Protein AF-A0AAD7WG30-F1 (afdb_monomer_lite)

Structure (mmCIF, N/CA/C/O backbone):
data_AF-A0AAD7WG30-F1
#
_entry.id   AF-A0AAD7WG30-F1
#
loop_
_atom_site.group_PDB
_atom_site.id
_atom_site.type_symbol
_atom_site.label_atom_id
_atom_site.label_alt_id
_atom_site.label_comp_id
_atom_site.label_asym_id
_atom_site.label_entity_id
_atom_site.label_seq_id
_atom_site.pdbx_PDB_ins_code
_atom_site.Cartn_x
_atom_site.Cartn_y
_atom_site.Cartn_z
_atom_site.occupancy
_atom_site.B_iso_or_equiv
_atom_site.auth_seq_id
_atom_site.auth_comp_id
_atom_site.auth_asym_id
_atom_site.auth_atom_id
_atom_site.pdbx_PDB_model_num
ATOM 1 N N . MET A 1 1 ? -0.584 10.494 -15.529 1.00 46.50 1 MET A N 1
ATOM 2 C CA . MET A 1 1 ? -0.027 9.875 -16.750 1.00 46.50 1 MET A CA 1
ATOM 3 C C . MET A 1 1 ? 0.462 8.490 -16.384 1.00 46.50 1 MET A C 1
ATOM 5 O O . MET A 1 1 ? 1.438 8.376 -15.646 1.00 46.50 1 MET A O 1
ATOM 9 N N . ASP A 1 2 ? -0.254 7.466 -16.838 1.00 57.16 2 ASP A N 1
ATOM 10 C CA . ASP A 1 2 ? 0.025 6.070 -16.504 1.00 57.16 2 ASP A CA 1
ATOM 11 C C . ASP A 1 2 ? 1.189 5.566 -17.355 1.00 57.16 2 ASP A C 1
ATOM 13 O O . ASP A 1 2 ? 1.060 5.415 -18.569 1.00 57.16 2 ASP A O 1
ATOM 17 N N . ARG A 1 3 ? 2.358 5.363 -16.736 1.00 67.75 3 ARG A N 1
ATOM 18 C CA . ARG A 1 3 ? 3.498 4.713 -17.397 1.00 67.75 3 ARG A CA 1
ATOM 19 C C . ARG A 1 3 ? 3.110 3.262 -17.685 1.00 67.75 3 ARG A C 1
ATOM 21 O O . ARG A 1 3 ? 2.642 2.567 -16.786 1.00 67.75 3 ARG A O 1
ATOM 28 N N . THR A 1 4 ? 3.291 2.805 -18.919 1.00 77.88 4 THR A N 1
ATOM 29 C CA . THR A 1 4 ? 3.019 1.408 -19.280 1.00 77.88 4 THR A CA 1
ATOM 30 C C . THR A 1 4 ? 4.187 0.556 -18.813 1.00 77.88 4 THR A C 1
ATOM 32 O O . THR A 1 4 ? 5.334 0.905 -19.066 1.00 77.88 4 THR A O 1
ATOM 35 N N . LEU A 1 5 ? 3.928 -0.551 -18.126 1.00 85.50 5 LEU A N 1
ATOM 36 C CA . LEU A 1 5 ? 4.985 -1.491 -17.775 1.00 85.50 5 LEU A CA 1
ATOM 37 C C . LEU A 1 5 ? 5.187 -2.433 -18.969 1.00 85.50 5 LEU A C 1
ATOM 39 O O . LEU A 1 5 ? 4.230 -2.979 -19.508 1.00 85.50 5 LEU A O 1
ATOM 43 N N . ILE A 1 6 ? 6.421 -2.582 -19.429 1.00 87.75 6 ILE A N 1
ATOM 44 C CA . ILE A 1 6 ? 6.786 -3.429 -20.562 1.00 87.75 6 ILE A CA 1
ATOM 45 C C . ILE A 1 6 ? 7.502 -4.657 -20.014 1.00 87.75 6 ILE A C 1
ATOM 47 O O . ILE A 1 6 ? 8.451 -4.527 -19.241 1.00 87.75 6 ILE A O 1
ATOM 51 N N . LYS A 1 7 ? 7.057 -5.840 -20.435 1.00 89.88 7 LYS A N 1
ATOM 52 C CA . LYS A 1 7 ? 7.721 -7.116 -20.182 1.00 89.88 7 LYS A CA 1
ATOM 53 C C . LYS A 1 7 ? 8.398 -7.601 -21.463 1.00 89.88 7 LYS A C 1
ATOM 55 O O . LYS A 1 7 ? 7.769 -7.630 -22.519 1.00 89.88 7 LYS A O 1
ATOM 60 N N . PHE A 1 8 ? 9.644 -8.041 -21.362 1.00 90.31 8 PHE A N 1
ATOM 61 C CA . PHE A 1 8 ? 10.348 -8.748 -22.433 1.00 90.31 8 PHE A CA 1
ATOM 62 C C . PHE A 1 8 ? 11.328 -9.767 -21.851 1.00 90.31 8 PHE A C 1
ATOM 64 O O . PHE A 1 8 ? 11.759 -9.627 -20.709 1.00 90.31 8 PHE A O 1
ATOM 71 N N . SER A 1 9 ? 11.697 -10.780 -22.632 1.00 90.31 9 SER A N 1
ATOM 72 C CA . SER A 1 9 ? 12.660 -11.796 -22.203 1.00 90.31 9 SER A CA 1
ATOM 73 C C . SER A 1 9 ? 14.041 -11.504 -22.799 1.00 90.31 9 SER A C 1
ATOM 75 O O . SER A 1 9 ? 14.170 -11.239 -23.993 1.00 90.31 9 SER A O 1
ATOM 77 N N . HIS A 1 10 ? 15.078 -11.500 -21.962 1.00 90.88 10 HIS A N 1
ATOM 78 C CA . HIS A 1 10 ? 16.481 -11.322 -22.354 1.00 90.88 10 HIS A CA 1
ATOM 79 C C . HIS A 1 10 ? 17.393 -11.834 -21.226 1.00 90.88 10 HIS A C 1
ATOM 81 O O . HIS A 1 10 ? 16.992 -11.826 -20.065 1.00 90.88 10 HIS A O 1
ATOM 87 N N . CYS A 1 11 ? 18.632 -12.246 -21.524 1.00 89.31 11 CYS A N 1
ATOM 88 C CA . CYS A 1 11 ? 19.553 -12.811 -20.517 1.00 89.31 11 CYS A CA 1
ATOM 89 C C . CYS A 1 11 ? 18.942 -13.992 -19.734 1.00 89.31 11 CYS A C 1
ATOM 91 O O . CYS A 1 11 ? 19.138 -14.082 -18.521 1.00 89.31 11 CYS A O 1
ATOM 93 N N . ASP A 1 12 ? 18.157 -14.837 -20.412 1.00 89.25 12 ASP A N 1
ATOM 94 C CA . ASP A 1 12 ? 17.432 -15.973 -19.822 1.00 89.25 12 ASP A CA 1
ATOM 95 C C . ASP A 1 12 ? 16.495 -15.588 -18.659 1.00 89.25 12 ASP A C 1
ATOM 97 O O . ASP A 1 12 ? 16.236 -16.381 -17.752 1.00 89.25 12 ASP A O 1
ATOM 101 N N . LYS A 1 13 ? 15.997 -14.344 -18.659 1.00 90.19 13 LYS A N 1
ATOM 102 C CA . LYS A 1 13 ? 15.112 -13.792 -17.627 1.00 90.19 13 LYS A CA 1
ATOM 103 C C . LYS A 1 13 ? 14.012 -12.940 -18.244 1.00 90.19 13 LYS A C 1
ATOM 105 O O . LYS A 1 13 ? 14.194 -12.322 -19.292 1.00 90.19 13 LYS A O 1
ATOM 110 N N . ASP A 1 14 ? 12.892 -12.854 -17.536 1.00 90.62 14 ASP A N 1
ATOM 111 C CA . ASP A 1 14 ? 11.883 -11.835 -17.795 1.00 90.62 14 ASP A CA 1
ATOM 112 C C . ASP A 1 14 ? 12.321 -10.510 -17.167 1.00 90.62 14 ASP A C 1
ATOM 114 O O . ASP A 1 14 ? 12.618 -10.436 -15.972 1.00 90.62 14 ASP A O 1
ATOM 118 N N . ILE A 1 15 ? 12.352 -9.462 -17.981 1.00 88.69 15 ILE A N 1
ATOM 119 C CA . ILE A 1 15 ? 12.707 -8.102 -17.593 1.00 88.69 15 ILE A CA 1
ATOM 120 C C . ILE A 1 15 ? 11.454 -7.236 -17.687 1.00 88.69 15 ILE A C 1
ATOM 122 O O . ILE A 1 15 ? 10.721 -7.280 -18.676 1.00 88.69 15 ILE A O 1
ATOM 126 N N . TYR A 1 16 ? 11.232 -6.440 -16.644 1.00 86.75 16 TYR A N 1
ATOM 127 C CA . TYR A 1 16 ? 10.102 -5.531 -16.504 1.00 86.75 16 TYR A CA 1
ATOM 128 C C . TYR A 1 16 ? 10.631 -4.105 -16.430 1.00 86.75 16 TYR A C 1
ATOM 130 O O . TYR A 1 16 ? 11.576 -3.848 -15.685 1.00 86.75 16 TYR A O 1
ATOM 138 N N . ARG A 1 17 ? 10.055 -3.197 -17.219 1.00 82.31 17 ARG A N 1
ATOM 139 C CA . ARG A 1 17 ? 10.503 -1.803 -17.271 1.00 82.31 17 ARG A CA 1
ATOM 140 C C . ARG A 1 17 ? 9.376 -0.839 -17.602 1.00 82.31 17 ARG A C 1
ATOM 142 O O . ARG A 1 17 ? 8.577 -1.125 -18.494 1.00 82.31 17 ARG A O 1
ATOM 149 N N . PHE A 1 18 ? 9.313 0.312 -16.945 1.00 80.31 18 PHE A N 1
ATOM 150 C CA . PHE A 1 18 ? 8.365 1.357 -17.319 1.00 80.31 18 PHE A CA 1
ATOM 151 C C . PHE A 1 18 ? 8.721 1.993 -18.670 1.00 80.31 18 PHE A C 1
ATOM 153 O O . PHE A 1 18 ? 9.875 2.295 -18.968 1.00 80.31 18 PHE A O 1
ATOM 160 N N . SER A 1 19 ? 7.703 2.234 -19.494 1.00 72.88 19 SER A N 1
ATOM 161 C CA . SER A 1 19 ? 7.807 3.048 -20.698 1.00 72.88 19 SER A CA 1
ATOM 162 C C . SER A 1 19 ? 8.048 4.505 -20.297 1.00 72.88 19 SER A C 1
ATOM 164 O O . SER A 1 19 ? 7.221 5.091 -19.587 1.00 72.88 19 SER A O 1
ATOM 166 N N . ASP A 1 20 ? 9.130 5.117 -20.769 1.00 65.81 20 ASP A N 1
ATOM 167 C CA . ASP A 1 20 ? 9.307 6.562 -20.624 1.00 65.81 20 ASP A CA 1
ATOM 168 C C . ASP A 1 20 ? 8.341 7.297 -21.568 1.00 65.81 20 ASP A C 1
ATOM 170 O O . ASP A 1 20 ? 8.389 7.123 -22.784 1.00 65.81 20 ASP A O 1
ATOM 174 N N . HIS A 1 21 ? 7.463 8.140 -21.012 1.00 49.84 21 HIS A N 1
ATOM 175 C CA . HIS A 1 21 ? 6.470 8.918 -21.778 1.00 49.84 21 HIS A CA 1
ATOM 176 C C . HIS A 1 21 ? 7.029 10.163 -22.478 1.00 49.84 21 HIS A C 1
ATOM 178 O O . HIS A 1 21 ? 6.289 10.853 -23.170 1.00 49.84 21 HIS A O 1
ATOM 184 N N . ASN A 1 22 ? 8.331 10.438 -22.392 1.00 42.88 22 ASN A N 1
ATOM 185 C CA . ASN A 1 22 ? 8.945 11.582 -23.081 1.00 42.88 22 ASN A CA 1
ATOM 186 C C . ASN A 1 22 ? 9.230 11.307 -24.574 1.00 42.88 22 ASN A C 1
ATOM 188 O O . ASN A 1 22 ? 10.221 11.788 -25.114 1.00 42.88 22 ASN A O 1
ATOM 192 N N . ILE A 1 23 ? 8.419 10.474 -25.238 1.00 45.22 23 ILE A N 1
ATOM 193 C CA . ILE A 1 23 ? 8.702 9.970 -26.596 1.00 45.22 23 ILE A CA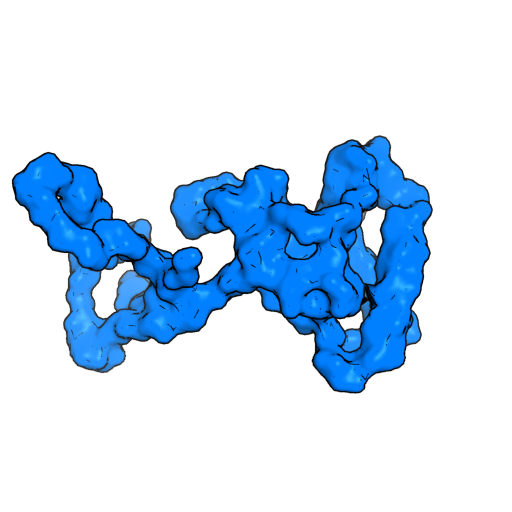 1
ATOM 194 C C . ILE A 1 23 ? 7.639 10.377 -27.628 1.00 45.22 23 ILE A C 1
ATOM 196 O O . ILE A 1 23 ? 7.879 10.227 -28.825 1.00 45.22 23 ILE A O 1
ATOM 200 N N . CYS A 1 24 ? 6.501 10.932 -27.202 1.00 34.97 24 CYS A N 1
ATOM 201 C CA . CYS A 1 24 ? 5.443 11.353 -28.128 1.00 34.97 24 CYS A CA 1
ATOM 202 C C . CYS A 1 24 ? 5.556 12.809 -28.602 1.00 34.97 24 CYS A C 1
ATOM 204 O O . CYS A 1 24 ? 4.769 13.211 -29.454 1.00 34.97 24 CYS A O 1
ATOM 206 N N . GLU A 1 25 ? 6.514 13.588 -28.099 1.00 35.72 25 GLU A N 1
ATOM 207 C CA . GLU A 1 25 ? 6.882 14.845 -28.749 1.00 35.72 25 GLU A CA 1
ATOM 208 C C . GLU A 1 25 ? 7.955 14.532 -29.794 1.00 35.72 25 GLU A C 1
ATOM 210 O O . GLU A 1 25 ? 8.985 13.918 -29.489 1.00 35.72 25 GLU A O 1
ATOM 215 N N . GLU A 1 26 ? 7.665 14.883 -31.051 1.00 37.62 26 GLU A N 1
ATOM 216 C CA . GLU A 1 26 ? 8.670 14.963 -32.111 1.00 37.62 26 GLU A CA 1
ATOM 217 C C . GLU A 1 26 ? 9.906 15.667 -31.533 1.00 37.62 26 GLU A C 1
ATOM 219 O O . GLU A 1 26 ? 9.768 16.731 -30.925 1.00 37.62 26 GLU A O 1
ATOM 224 N N . PRO A 1 27 ? 11.109 15.084 -31.645 1.00 41.66 27 PRO A N 1
ATOM 225 C CA . PRO A 1 27 ? 12.291 15.762 -31.164 1.00 41.66 27 PRO A CA 1
ATOM 226 C C . PRO A 1 27 ? 12.468 17.028 -31.997 1.00 41.66 27 PRO A C 1
ATOM 228 O O . PRO A 1 27 ? 12.785 16.949 -33.185 1.00 41.66 27 PRO A O 1
ATOM 231 N N . ASP A 1 28 ? 12.370 18.196 -31.363 1.00 40.72 28 ASP A N 1
ATOM 232 C CA . ASP A 1 28 ? 13.154 19.327 -31.836 1.00 40.72 28 ASP A CA 1
ATOM 233 C C . ASP A 1 28 ? 14.591 18.813 -31.956 1.00 40.72 28 ASP A C 1
ATOM 235 O O . ASP A 1 28 ? 15.155 18.264 -30.999 1.00 40.72 28 ASP A O 1
ATOM 239 N N . ALA A 1 29 ? 15.163 18.927 -33.157 1.00 48.62 29 ALA A N 1
ATOM 240 C CA . ALA A 1 29 ? 16.421 18.305 -33.584 1.00 48.62 29 ALA A CA 1
ATOM 241 C C . ALA A 1 29 ? 17.675 18.777 -32.805 1.00 48.62 29 ALA A C 1
ATOM 243 O O . ALA A 1 29 ? 18.802 18.628 -33.270 1.00 48.62 29 ALA A O 1
ATOM 244 N N . GLN A 1 30 ? 17.486 19.373 -31.629 1.00 50.44 30 GLN A N 1
ATOM 245 C CA . GLN A 1 30 ? 18.486 20.010 -30.782 1.00 50.44 30 GLN A CA 1
ATOM 246 C C . GLN A 1 30 ? 18.522 19.432 -29.351 1.00 50.44 30 GLN A C 1
ATOM 248 O O . GLN A 1 30 ? 19.426 19.775 -28.593 1.00 50.44 30 GLN A O 1
ATOM 253 N N . SER A 1 31 ? 17.609 18.525 -28.964 1.00 51.91 31 SER A N 1
ATOM 254 C CA . SER A 1 31 ? 17.624 17.901 -27.627 1.00 51.91 31 SER A CA 1
ATOM 255 C C . SER A 1 31 ? 18.449 16.607 -27.598 1.00 51.91 31 SER A C 1
ATOM 257 O O . SER A 1 31 ? 17.957 15.506 -27.856 1.00 51.91 31 SER A O 1
ATOM 259 N N . THR A 1 32 ? 19.728 16.723 -27.241 1.00 50.34 32 THR A N 1
ATOM 260 C CA . THR A 1 32 ? 20.646 15.586 -27.030 1.00 50.34 32 THR A CA 1
ATOM 261 C C . THR A 1 32 ? 20.162 14.624 -25.932 1.00 50.34 32 THR A C 1
ATOM 263 O O . THR A 1 32 ? 20.355 13.413 -26.039 1.00 50.34 32 THR A O 1
ATOM 266 N N . HIS A 1 33 ? 19.441 15.133 -24.928 1.00 48.06 33 HIS A N 1
ATOM 267 C CA . HIS A 1 33 ? 18.879 14.345 -23.824 1.00 48.06 33 HIS A CA 1
ATOM 268 C C . HIS A 1 33 ? 17.761 13.377 -24.251 1.00 48.06 33 HIS A C 1
ATOM 270 O O . HIS A 1 33 ? 17.658 12.279 -23.699 1.00 48.06 33 HIS A O 1
ATOM 276 N N . ALA A 1 34 ? 16.932 13.750 -25.234 1.00 47.69 34 ALA A N 1
ATOM 277 C CA . ALA A 1 34 ? 15.845 12.899 -25.732 1.00 47.69 34 ALA A CA 1
ATOM 278 C C . ALA A 1 34 ? 16.361 11.722 -26.581 1.00 47.69 34 ALA A C 1
ATOM 280 O O . ALA A 1 34 ? 15.748 10.656 -26.629 1.00 47.69 34 ALA A O 1
ATOM 281 N N . PHE A 1 35 ? 17.510 11.892 -27.238 1.00 47.91 35 PHE A N 1
ATOM 282 C CA . PHE A 1 35 ? 18.152 10.838 -28.021 1.00 47.91 35 PHE A CA 1
ATOM 283 C C . PHE A 1 35 ? 18.816 9.780 -27.122 1.00 47.91 35 PHE A C 1
ATOM 285 O O . PHE A 1 35 ? 18.667 8.577 -27.356 1.00 47.91 35 PHE A O 1
ATOM 292 N N . GLU A 1 36 ? 19.485 10.205 -26.046 1.00 50.44 36 GLU A N 1
ATOM 293 C CA . GLU A 1 36 ? 20.105 9.297 -25.073 1.00 50.44 36 GLU A CA 1
ATOM 294 C C . GLU A 1 36 ? 19.081 8.479 -24.271 1.00 50.44 36 GLU A C 1
ATOM 296 O O . GLU A 1 36 ? 19.299 7.287 -24.032 1.00 50.44 36 GLU A O 1
ATOM 301 N N . SER A 1 37 ? 17.937 9.065 -23.896 1.00 52.84 37 SER A N 1
ATOM 302 C CA . SER A 1 37 ? 16.860 8.345 -23.197 1.00 52.84 37 SER A CA 1
ATOM 303 C C . SER A 1 37 ? 16.225 7.260 -24.079 1.00 52.84 37 SER A C 1
ATOM 305 O O . SER A 1 37 ? 16.046 6.122 -23.640 1.00 52.84 37 SER A O 1
ATOM 307 N N . LYS A 1 38 ? 16.001 7.553 -25.367 1.00 51.81 38 LYS A N 1
ATOM 308 C CA . LYS A 1 38 ? 15.502 6.588 -26.365 1.00 51.81 38 LYS A CA 1
ATOM 309 C C . LYS A 1 38 ? 16.490 5.437 -26.602 1.00 51.81 38 LYS A C 1
ATOM 311 O O . LYS A 1 38 ? 16.083 4.283 -26.732 1.00 51.81 38 LYS A O 1
ATOM 316 N N . LEU A 1 39 ? 17.795 5.724 -26.596 1.00 52.66 39 LEU A N 1
ATOM 317 C CA . LEU A 1 39 ? 18.863 4.720 -26.689 1.00 52.66 39 LEU A CA 1
ATOM 318 C C . LEU A 1 39 ? 18.947 3.811 -25.454 1.00 52.66 39 LEU A C 1
ATOM 320 O O . LEU A 1 39 ? 19.296 2.638 -25.598 1.00 52.66 39 LEU A O 1
ATOM 324 N N . ARG A 1 40 ? 18.611 4.314 -24.257 1.00 58.31 40 ARG A N 1
ATOM 325 C CA . ARG A 1 40 ? 18.557 3.502 -23.028 1.00 58.31 40 ARG A CA 1
ATOM 326 C C . ARG A 1 40 ? 17.411 2.494 -23.036 1.00 58.31 40 ARG A C 1
ATOM 328 O O . ARG A 1 40 ? 17.581 1.420 -22.469 1.00 58.31 40 ARG A O 1
ATOM 335 N N . LEU A 1 41 ? 16.269 2.800 -23.655 1.00 63.88 41 LEU A N 1
ATOM 336 C CA . LEU A 1 41 ? 15.123 1.879 -23.744 1.00 63.88 41 LEU A CA 1
ATOM 337 C C . LEU A 1 41 ? 15.381 0.670 -24.649 1.00 63.88 41 LEU A C 1
ATOM 339 O O . LEU A 1 41 ? 14.804 -0.391 -24.441 1.00 63.88 41 LEU A O 1
ATOM 343 N N . LEU A 1 42 ? 16.273 0.813 -25.629 1.00 74.94 42 LEU A N 1
ATOM 344 C CA . LEU A 1 42 ? 16.662 -0.266 -26.538 1.00 74.94 42 LEU A CA 1
ATOM 345 C C . LEU A 1 42 ? 17.850 -1.080 -26.019 1.00 74.94 42 LEU A C 1
ATOM 347 O O . LEU A 1 42 ? 18.451 -1.823 -26.793 1.00 74.94 42 LEU A O 1
ATOM 351 N N . ARG A 1 43 ? 18.219 -0.939 -24.742 1.00 84.56 43 ARG A N 1
ATOM 352 C CA . ARG A 1 43 ? 19.295 -1.709 -24.114 1.00 84.56 43 ARG A CA 1
ATOM 353 C C . ARG A 1 43 ? 18.777 -2.506 -22.929 1.00 84.56 43 ARG A C 1
ATOM 355 O O . ARG A 1 43 ? 17.960 -2.023 -22.146 1.00 84.56 43 ARG A O 1
ATOM 362 N N . CYS A 1 44 ? 19.283 -3.724 -22.796 1.00 85.19 44 CYS A N 1
ATOM 363 C CA . CYS A 1 44 ? 19.022 -4.565 -21.642 1.00 85.19 44 CYS A CA 1
ATOM 364 C C . CYS A 1 44 ? 19.615 -3.898 -20.385 1.00 85.19 44 CYS A C 1
ATOM 366 O O . CYS A 1 44 ? 20.806 -3.597 -20.390 1.00 85.19 44 CYS A O 1
ATOM 368 N N . PRO A 1 45 ? 18.855 -3.689 -19.296 1.00 82.62 45 PRO A N 1
ATOM 369 C CA . PRO A 1 45 ? 19.395 -3.091 -18.070 1.00 82.62 45 PRO A CA 1
ATOM 370 C C . PRO A 1 45 ? 20.377 -4.012 -17.326 1.00 82.62 45 PRO A C 1
ATOM 372 O O . PRO A 1 45 ? 21.082 -3.555 -16.436 1.00 82.62 45 PRO A O 1
ATOM 375 N N . VAL A 1 46 ? 20.420 -5.303 -17.678 1.00 86.44 46 VAL A N 1
ATOM 376 C CA . VAL A 1 46 ? 21.289 -6.302 -17.038 1.00 86.44 46 VAL A CA 1
ATOM 377 C C . VAL A 1 46 ? 22.646 -6.398 -17.735 1.00 86.44 46 VAL A C 1
ATOM 379 O O . VAL A 1 46 ? 23.677 -6.362 -17.074 1.00 86.44 46 VAL A O 1
ATOM 382 N N . CYS A 1 47 ? 22.661 -6.534 -19.064 1.00 90.44 47 CYS A N 1
ATOM 383 C CA . CYS A 1 47 ? 23.898 -6.722 -19.834 1.00 90.44 47 CYS A CA 1
ATOM 384 C C . CYS A 1 47 ? 24.269 -5.537 -20.736 1.00 90.44 47 CYS A C 1
ATOM 386 O O . CYS A 1 47 ? 25.293 -5.591 -21.404 1.00 90.44 47 CYS A O 1
ATOM 388 N N . PHE A 1 48 ? 23.442 -4.488 -20.792 1.00 87.25 48 PHE A N 1
ATOM 389 C CA . PHE A 1 48 ? 23.638 -3.267 -21.592 1.00 87.25 48 PHE A CA 1
ATOM 390 C C . PHE A 1 48 ? 23.690 -3.454 -23.121 1.00 87.25 48 PHE A C 1
ATOM 392 O O . PHE A 1 48 ? 23.844 -2.474 -23.866 1.00 87.25 48 PHE A O 1
ATOM 399 N N . GLU A 1 49 ? 23.472 -4.680 -23.599 1.00 88.69 49 GLU A N 1
ATOM 400 C CA . GLU A 1 49 ? 23.366 -5.006 -25.019 1.00 88.69 49 GLU A CA 1
ATOM 401 C C . GLU A 1 49 ? 22.0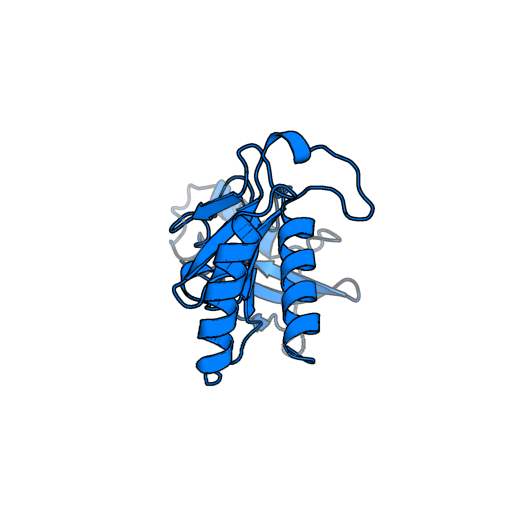84 -4.474 -25.647 1.00 88.69 49 GLU A C 1
ATOM 403 O O . GLU A 1 49 ? 21.059 -4.290 -24.982 1.00 88.69 49 GLU A O 1
ATOM 408 N N . ARG A 1 50 ? 22.142 -4.229 -26.959 1.00 86.44 50 ARG A N 1
ATOM 409 C CA . ARG A 1 50 ? 20.989 -3.745 -27.719 1.00 86.44 50 ARG A CA 1
ATOM 410 C C . ARG A 1 50 ? 19.927 -4.840 -27.822 1.00 86.44 50 ARG A C 1
ATOM 412 O O . ARG A 1 50 ? 20.175 -5.898 -28.390 1.00 86.44 50 ARG A O 1
ATOM 419 N N . LEU A 1 51 ? 18.723 -4.524 -27.363 1.00 86.00 51 LEU A N 1
ATOM 420 C CA . LEU A 1 51 ? 17.551 -5.379 -27.458 1.00 86.00 51 LEU A CA 1
ATOM 421 C C . LEU A 1 51 ? 17.142 -5.551 -28.925 1.00 86.00 51 LEU A C 1
ATOM 423 O O . LEU A 1 51 ? 16.979 -4.576 -29.667 1.00 86.00 51 LEU A O 1
ATOM 427 N N . ARG A 1 52 ? 16.984 -6.806 -29.341 1.00 84.19 52 ARG A N 1
ATOM 428 C CA . ARG A 1 52 ? 16.441 -7.203 -30.641 1.00 84.19 52 ARG A CA 1
ATOM 429 C C . ARG A 1 52 ? 15.401 -8.277 -30.389 1.00 84.19 52 ARG A C 1
ATOM 431 O O . ARG A 1 52 ? 15.706 -9.262 -29.731 1.00 84.19 52 ARG A O 1
ATOM 438 N N . PHE A 1 53 ? 14.209 -8.073 -30.927 1.00 83.06 53 PHE A N 1
ATOM 439 C CA . PHE A 1 53 ? 13.090 -8.983 -30.741 1.00 83.06 53 PHE A CA 1
ATOM 440 C C . PHE A 1 53 ? 12.634 -9.490 -32.101 1.00 83.06 53 PHE A C 1
ATOM 442 O O . PHE A 1 53 ? 12.524 -8.711 -33.053 1.00 83.06 53 PHE A O 1
ATOM 449 N N . ASN A 1 54 ? 12.380 -10.791 -32.197 1.00 83.56 54 ASN A N 1
ATOM 450 C CA . ASN A 1 54 ? 11.581 -11.336 -33.287 1.00 83.56 54 ASN A CA 1
ATOM 451 C C . ASN A 1 54 ? 10.082 -11.205 -32.944 1.00 83.56 54 ASN A C 1
ATOM 453 O O . ASN A 1 54 ? 9.723 -10.772 -31.851 1.00 83.56 54 ASN A O 1
ATOM 457 N N . LEU A 1 55 ? 9.194 -11.560 -33.877 1.00 83.62 55 LEU A N 1
ATOM 458 C CA . LEU A 1 55 ? 7.747 -11.403 -33.682 1.00 83.62 55 LEU A CA 1
ATOM 459 C C . LEU A 1 55 ? 7.200 -12.211 -32.487 1.00 83.62 55 LEU A C 1
ATOM 461 O O . LEU A 1 55 ? 6.253 -11.770 -31.845 1.00 83.62 55 LEU A O 1
ATOM 465 N N . LEU A 1 56 ? 7.786 -13.373 -32.189 1.00 85.50 56 LEU A N 1
ATOM 466 C CA . LEU A 1 56 ? 7.365 -14.243 -31.083 1.00 85.50 56 LEU A CA 1
ATOM 467 C C . LEU A 1 56 ? 7.902 -13.765 -29.725 1.00 85.50 56 LEU A C 1
ATOM 469 O O . LEU A 1 56 ? 7.317 -14.073 -28.692 1.00 85.50 56 LEU A O 1
ATOM 473 N N . GLU A 1 57 ? 8.987 -12.994 -29.734 1.00 84.69 57 GLU A N 1
ATOM 474 C CA . GLU A 1 57 ? 9.657 -12.427 -28.555 1.00 84.69 57 GLU A CA 1
ATOM 475 C C . GLU A 1 57 ? 9.358 -10.931 -28.383 1.00 84.69 57 GLU A C 1
ATOM 477 O O . GLU A 1 57 ? 10.055 -10.228 -27.648 1.00 84.69 57 GLU A O 1
ATOM 482 N N . ALA A 1 58 ? 8.351 -10.420 -29.095 1.00 85.94 58 ALA A N 1
ATOM 483 C CA . ALA A 1 58 ? 7.993 -9.014 -29.051 1.00 85.94 58 ALA A CA 1
ATOM 484 C C . ALA A 1 58 ? 7.647 -8.591 -27.608 1.00 85.94 58 ALA A C 1
ATOM 486 O O . ALA A 1 58 ? 6.914 -9.306 -26.918 1.00 85.94 58 ALA A O 1
ATOM 487 N N . PRO A 1 59 ? 8.136 -7.427 -27.139 1.00 88.25 59 PRO A N 1
ATOM 488 C CA . PRO A 1 59 ? 7.790 -6.917 -25.823 1.00 88.25 59 PRO A CA 1
ATOM 489 C C . PRO A 1 59 ? 6.280 -6.758 -25.676 1.00 88.25 59 PRO A C 1
ATOM 491 O O . PRO A 1 59 ? 5.607 -6.264 -26.583 1.00 88.25 59 PRO A O 1
ATOM 494 N N . VAL A 1 60 ? 5.758 -7.131 -24.513 1.00 89.12 60 VAL A N 1
ATOM 495 C CA . VAL A 1 60 ? 4.333 -7.024 -24.207 1.00 89.12 60 VAL A CA 1
ATOM 496 C C . VAL A 1 60 ? 4.093 -5.919 -23.190 1.00 89.12 60 VAL A C 1
ATOM 498 O O . VAL A 1 60 ? 4.771 -5.823 -22.165 1.00 89.12 60 VAL A O 1
ATOM 501 N N . SER A 1 61 ? 3.110 -5.072 -23.475 1.00 87.56 61 SER A N 1
ATOM 502 C CA . SER A 1 61 ? 2.611 -4.089 -22.520 1.00 87.56 61 SER A CA 1
ATOM 503 C C . SER A 1 61 ? 1.737 -4.783 -21.483 1.00 87.56 61 SER A C 1
ATOM 505 O O . SER A 1 61 ? 0.780 -5.475 -21.829 1.00 87.56 61 SER A O 1
ATOM 507 N N . ILE A 1 62 ? 2.049 -4.573 -20.210 1.00 87.19 62 ILE A N 1
ATOM 508 C CA . ILE A 1 62 ? 1.247 -5.023 -19.078 1.00 87.19 62 ILE A CA 1
ATOM 509 C C . ILE A 1 62 ? 0.729 -3.814 -18.284 1.00 87.19 62 ILE A C 1
ATOM 511 O O . ILE A 1 62 ? 1.317 -2.727 -18.346 1.00 87.19 62 ILE A O 1
ATOM 515 N N . PRO A 1 63 ? -0.388 -3.968 -17.549 1.00 84.12 63 PRO A N 1
ATOM 516 C CA . PRO A 1 63 ? -0.946 -2.882 -16.754 1.00 84.12 63 PRO A CA 1
ATOM 517 C C . PRO A 1 63 ? 0.070 -2.316 -15.760 1.00 84.12 63 PRO A C 1
ATOM 519 O O . PRO A 1 63 ? 0.849 -3.059 -15.161 1.00 84.12 63 PRO A O 1
ATOM 522 N N . CYS A 1 64 ? 0.030 -0.997 -15.561 1.00 84.19 64 CYS A N 1
ATOM 523 C CA . CYS A 1 64 ? 0.824 -0.342 -14.528 1.00 84.19 64 CYS A CA 1
ATOM 524 C C . CYS A 1 64 ? 0.498 -0.968 -13.156 1.00 84.19 64 CYS A C 1
ATOM 526 O O . CYS A 1 64 ? -0.682 -1.059 -12.800 1.00 84.19 64 CYS A O 1
ATOM 528 N N . PRO A 1 65 ? 1.507 -1.392 -12.371 1.00 86.25 65 PRO A N 1
ATOM 529 C CA . PRO A 1 65 ? 1.276 -1.963 -11.048 1.00 86.25 65 PRO A CA 1
ATOM 530 C C . PRO A 1 65 ? 0.858 -0.897 -10.028 1.00 86.25 65 PRO A C 1
ATOM 532 O O . PRO A 1 65 ? 0.323 -1.241 -8.975 1.00 86.25 65 PRO A O 1
ATOM 535 N N . PHE A 1 66 ? 1.094 0.385 -10.330 1.00 90.25 66 PHE A N 1
ATOM 536 C CA . PHE A 1 66 ? 0.734 1.487 -9.454 1.00 90.25 66 PHE A CA 1
ATOM 537 C C . PHE A 1 66 ? -0.715 1.908 -9.653 1.00 90.25 66 PHE A C 1
ATOM 539 O O . PHE A 1 66 ? -1.174 2.142 -10.771 1.00 90.25 66 PHE A O 1
ATOM 546 N N . LYS A 1 67 ? -1.417 2.054 -8.537 1.00 91.31 67 LYS A N 1
ATOM 547 C CA . LYS A 1 67 ? -2.774 2.583 -8.449 1.00 91.31 67 LYS A CA 1
ATOM 548 C C . LYS A 1 67 ? -2.815 3.664 -7.377 1.00 91.31 67 LYS A C 1
ATOM 550 O O . LYS A 1 67 ? -1.913 3.757 -6.546 1.00 91.31 67 LYS A O 1
ATOM 555 N N . ASN A 1 68 ? -3.888 4.447 -7.379 1.00 95.75 68 ASN A N 1
ATOM 556 C CA . ASN A 1 68 ? -4.191 5.296 -6.238 1.00 95.75 68 ASN A CA 1
ATOM 557 C C . ASN A 1 68 ? -4.682 4.408 -5.086 1.00 95.75 68 ASN A C 1
ATOM 559 O O . ASN A 1 68 ? -5.772 3.841 -5.174 1.00 95.75 68 ASN A O 1
ATOM 563 N N . GLY A 1 69 ? -3.876 4.285 -4.030 1.00 96.44 69 GLY A N 1
ATOM 564 C CA . GLY A 1 69 ? -4.181 3.479 -2.852 1.00 96.44 69 GLY A CA 1
ATOM 565 C C . GLY A 1 69 ? -5.461 3.928 -2.150 1.00 96.44 69 GLY A C 1
ATOM 566 O O . GLY A 1 69 ? -6.216 3.080 -1.683 1.00 96.44 69 GLY A O 1
ATOM 567 N N . HIS A 1 70 ? -5.785 5.225 -2.187 1.00 97.81 70 HIS A N 1
ATOM 568 C CA . HIS A 1 70 ? -7.039 5.758 -1.644 1.00 97.81 70 HIS A CA 1
ATOM 569 C C . HIS A 1 70 ? -8.284 5.235 -2.379 1.00 97.81 70 HIS A C 1
ATOM 571 O O . HIS A 1 70 ? -9.379 5.244 -1.829 1.00 97.81 70 HIS A O 1
ATOM 577 N N . ASN A 1 71 ? -8.134 4.711 -3.598 1.00 97.12 71 ASN A N 1
ATOM 578 C CA . ASN A 1 71 ? -9.239 4.132 -4.365 1.00 97.12 71 ASN A CA 1
ATOM 579 C C . ASN A 1 71 ? -9.363 2.609 -4.184 1.00 97.12 71 ASN A C 1
ATOM 581 O O . ASN A 1 71 ? -10.234 1.992 -4.801 1.00 97.12 71 ASN A O 1
ATOM 585 N N . VAL A 1 72 ? -8.497 1.983 -3.378 1.00 96.69 72 VAL A N 1
ATOM 586 C CA . VAL A 1 72 ? -8.518 0.537 -3.123 1.00 96.69 72 VAL A CA 1
ATOM 587 C C . VAL A 1 72 ? -8.914 0.296 -1.660 1.00 96.69 72 VAL A C 1
ATOM 589 O O . VAL A 1 72 ? -8.083 0.467 -0.765 1.00 96.69 72 VAL A O 1
ATOM 592 N N . PRO A 1 73 ? -10.177 -0.078 -1.383 1.00 96.56 73 PRO A N 1
ATOM 593 C CA . PRO A 1 73 ? -10.661 -0.246 -0.017 1.00 96.56 73 PRO A CA 1
ATOM 594 C C . PRO A 1 73 ? -10.038 -1.476 0.646 1.00 96.56 73 PRO A C 1
ATOM 596 O O . PRO A 1 73 ? -9.801 -2.484 -0.024 1.00 96.56 73 PRO A O 1
ATOM 599 N N . CYS A 1 74 ? -9.842 -1.413 1.967 1.00 97.31 74 CYS A N 1
ATOM 600 C CA . CYS A 1 74 ? -9.397 -2.550 2.783 1.00 97.31 74 CYS A CA 1
ATOM 601 C C . CYS A 1 74 ? -8.156 -3.250 2.204 1.00 97.31 74 CYS A C 1
ATOM 603 O O . CYS A 1 74 ? -8.149 -4.464 1.982 1.00 97.31 74 CYS A O 1
ATOM 605 N N . ALA A 1 75 ? -7.129 -2.471 1.879 1.00 97.81 75 ALA A N 1
ATOM 606 C CA . ALA A 1 75 ? -5.972 -2.917 1.121 1.00 97.81 75 ALA A CA 1
ATOM 607 C C . ALA A 1 75 ? -4.669 -2.700 1.881 1.00 97.81 75 ALA A C 1
ATOM 609 O O . ALA A 1 75 ? -4.514 -1.754 2.653 1.00 97.81 75 ALA A O 1
ATOM 610 N N . PHE A 1 76 ? -3.711 -3.572 1.592 1.00 97.81 76 PHE A N 1
ATOM 611 C CA . PHE A 1 76 ? -2.309 -3.376 1.914 1.00 97.81 76 PHE A CA 1
ATOM 612 C C . PHE A 1 76 ? -1.653 -2.560 0.803 1.00 97.81 76 PHE A C 1
ATOM 614 O O . PHE A 1 76 ? -1.649 -2.977 -0.357 1.00 97.81 76 PHE A O 1
ATOM 621 N N . ASN A 1 77 ? -1.113 -1.398 1.152 1.00 97.44 77 ASN A N 1
ATOM 622 C CA . ASN A 1 77 ? -0.477 -0.481 0.217 1.00 97.44 77 ASN A CA 1
ATOM 623 C C . ASN A 1 77 ? 1.024 -0.410 0.462 1.00 97.44 77 ASN A C 1
ATOM 625 O O . ASN A 1 77 ? 1.471 -0.210 1.592 1.00 97.44 77 ASN A O 1
ATOM 629 N N . ILE A 1 78 ? 1.780 -0.509 -0.628 1.00 95.69 78 ILE A N 1
ATOM 630 C CA . ILE A 1 78 ? 3.217 -0.254 -0.676 1.00 95.69 78 ILE A CA 1
ATOM 631 C C . ILE A 1 78 ? 3.419 1.045 -1.450 1.00 95.69 78 ILE A C 1
ATOM 633 O O . ILE A 1 78 ? 3.134 1.113 -2.649 1.00 95.69 78 ILE A O 1
ATOM 637 N N . GLY A 1 79 ? 3.884 2.069 -0.748 1.00 94.12 79 GLY A N 1
ATOM 638 C CA . GLY A 1 79 ? 4.262 3.367 -1.288 1.00 94.12 79 GLY A CA 1
ATOM 639 C C . GLY A 1 79 ? 5.721 3.689 -0.974 1.00 94.12 79 GLY A C 1
ATOM 640 O O . GLY A 1 79 ? 6.521 2.806 -0.662 1.00 94.12 79 GLY A O 1
ATOM 641 N N . SER A 1 80 ? 6.052 4.975 -1.028 1.00 92.31 80 SER A N 1
ATOM 642 C CA . SER A 1 80 ? 7.354 5.506 -0.625 1.00 92.31 80 SER A CA 1
ATOM 643 C C . SER A 1 80 ? 7.181 6.451 0.558 1.00 92.31 80 SER A C 1
ATOM 645 O O . SER A 1 80 ? 6.231 7.237 0.590 1.00 92.31 80 SER A O 1
ATOM 647 N N . MET A 1 81 ? 8.105 6.403 1.518 1.00 89.81 81 MET A N 1
ATOM 648 C CA . MET A 1 81 ? 8.112 7.282 2.694 1.00 89.81 81 MET A CA 1
ATOM 649 C C . MET A 1 81 ? 8.195 8.765 2.303 1.00 89.81 81 MET A C 1
ATOM 651 O O . MET A 1 81 ? 7.692 9.634 3.013 1.00 89.81 81 MET A O 1
ATOM 655 N N . TYR A 1 82 ? 8.787 9.059 1.144 1.00 89.38 82 TYR A N 1
ATOM 656 C CA . TYR A 1 82 ? 8.934 10.414 0.609 1.00 89.38 82 TYR A CA 1
ATOM 657 C C . TYR A 1 82 ? 7.783 10.817 -0.330 1.00 89.38 82 TYR A C 1
ATOM 659 O O . TYR A 1 82 ? 7.824 11.868 -0.971 1.00 89.38 82 TYR A O 1
ATOM 667 N N . GLY A 1 83 ? 6.741 9.990 -0.423 1.00 87.94 83 GLY A N 1
ATOM 668 C CA . GLY A 1 83 ? 5.529 10.257 -1.188 1.00 87.94 83 GLY A CA 1
ATOM 669 C C . GLY A 1 83 ? 5.530 9.700 -2.620 1.00 87.94 83 GLY A C 1
ATOM 670 O O . GLY A 1 83 ? 6.512 9.113 -3.080 1.00 87.94 83 GLY A O 1
ATOM 671 N N . PRO A 1 84 ? 4.428 9.903 -3.367 1.00 87.88 84 PRO A N 1
ATOM 672 C CA . PRO A 1 84 ? 4.125 9.177 -4.608 1.00 87.88 84 PRO A CA 1
ATOM 673 C C . PRO A 1 84 ? 5.145 9.347 -5.738 1.00 87.88 84 PRO A C 1
ATOM 675 O O . PRO A 1 84 ? 5.209 8.527 -6.649 1.00 87.88 84 PRO A O 1
ATOM 678 N N . LEU A 1 85 ? 5.912 10.438 -5.739 1.00 86.88 85 LEU A N 1
ATOM 679 C CA . LEU A 1 85 ? 6.910 10.703 -6.778 1.00 86.88 85 LEU A CA 1
ATOM 680 C C . LEU A 1 85 ? 8.201 9.898 -6.584 1.00 86.88 85 LEU A C 1
ATOM 682 O O . LEU A 1 85 ? 8.950 9.742 -7.542 1.00 86.88 85 LEU A O 1
ATOM 686 N N . HIS A 1 86 ? 8.417 9.361 -5.383 1.00 86.44 86 HIS A N 1
ATOM 687 C CA . HIS A 1 86 ? 9.638 8.671 -4.970 1.00 86.44 86 HIS A CA 1
ATOM 688 C C . HIS A 1 86 ? 9.468 7.147 -4.928 1.00 86.44 86 HIS A C 1
ATOM 690 O O . HIS A 1 86 ? 10.193 6.472 -4.204 1.00 86.44 86 HIS A O 1
ATOM 696 N N . ILE A 1 87 ? 8.475 6.607 -5.644 1.00 83.56 87 ILE A N 1
ATOM 697 C CA . ILE A 1 87 ? 8.380 5.174 -5.938 1.00 83.56 87 ILE A CA 1
ATOM 698 C C . ILE A 1 87 ? 8.783 4.968 -7.400 1.00 83.56 87 ILE A C 1
ATOM 700 O O . ILE A 1 87 ? 8.099 5.428 -8.323 1.00 83.56 87 ILE A O 1
ATOM 704 N N . SER A 1 88 ? 9.940 4.348 -7.624 1.00 75.62 88 SER A N 1
ATOM 705 C CA . SER A 1 88 ? 10.508 4.183 -8.964 1.00 75.62 88 SER A CA 1
ATOM 706 C C . SER A 1 88 ? 11.289 2.871 -9.099 1.00 75.62 88 SER A C 1
ATOM 708 O O . SER A 1 88 ? 11.594 2.206 -8.115 1.00 75.62 88 SER A O 1
ATOM 710 N N . GLU A 1 89 ? 11.563 2.472 -10.344 1.00 73.00 89 GLU A N 1
ATOM 711 C CA . GLU A 1 89 ? 12.423 1.320 -10.661 1.00 73.00 89 GLU A CA 1
ATOM 712 C C . GLU A 1 89 ? 13.917 1.685 -10.721 1.00 73.00 89 GLU A C 1
ATOM 714 O O . GLU A 1 89 ? 14.755 0.798 -10.862 1.00 73.00 89 GLU A O 1
ATOM 719 N N . TYR A 1 90 ? 14.244 2.981 -10.668 1.00 69.62 90 TYR A N 1
ATOM 720 C CA . TYR A 1 90 ? 15.597 3.501 -10.893 1.00 69.62 90 TYR A CA 1
ATOM 721 C C . TYR A 1 90 ? 16.274 3.995 -9.617 1.00 69.62 90 TYR A C 1
ATOM 723 O O . TYR A 1 90 ? 17.501 4.001 -9.556 1.00 69.62 90 TYR A O 1
ATOM 731 N N . ASP A 1 91 ? 15.489 4.401 -8.623 1.00 68.75 91 ASP A N 1
ATOM 732 C CA . ASP A 1 91 ? 15.978 5.025 -7.401 1.00 68.75 91 ASP A CA 1
ATOM 733 C C . ASP A 1 91 ? 15.737 4.107 -6.205 1.00 68.75 91 ASP A C 1
ATOM 735 O O . ASP A 1 91 ? 14.718 3.410 -6.130 1.00 68.75 91 ASP A O 1
ATOM 739 N N . GLU A 1 92 ? 16.654 4.147 -5.238 1.00 73.81 92 GLU A N 1
ATOM 740 C CA . GLU A 1 92 ? 16.437 3.535 -3.930 1.00 73.81 92 GLU A CA 1
ATOM 741 C C . GLU A 1 92 ? 15.221 4.200 -3.276 1.00 73.81 92 GLU A C 1
ATOM 743 O O . GLU A 1 92 ? 15.254 5.344 -2.822 1.00 73.81 92 GLU A O 1
ATOM 748 N N . SER A 1 93 ? 14.101 3.485 -3.311 1.00 79.00 93 SER A N 1
ATOM 749 C CA . SER A 1 93 ? 12.838 3.943 -2.755 1.00 79.00 93 SER A CA 1
ATOM 750 C C . SER A 1 93 ? 12.714 3.391 -1.341 1.00 79.00 93 SER A C 1
ATOM 752 O O . SER A 1 93 ? 12.559 2.183 -1.161 1.00 79.00 93 SER A O 1
ATOM 754 N N . GLU A 1 94 ? 12.743 4.267 -0.337 1.00 88.06 94 GLU A N 1
ATOM 755 C CA . GLU A 1 94 ? 12.423 3.892 1.043 1.00 88.06 94 GLU A CA 1
ATOM 756 C C . GLU A 1 94 ? 10.949 3.475 1.124 1.00 88.06 94 GLU A C 1
ATOM 758 O O . GLU A 1 94 ? 10.041 4.315 1.156 1.00 88.06 94 GLU A O 1
ATOM 763 N N . LEU A 1 95 ? 10.707 2.162 1.090 1.00 92.00 95 LEU A N 1
ATOM 764 C CA . LEU A 1 95 ? 9.364 1.597 1.036 1.00 92.00 95 LEU A CA 1
ATOM 765 C C . LEU A 1 95 ? 8.595 1.906 2.317 1.00 92.00 95 LEU A C 1
ATOM 767 O O . LEU A 1 95 ? 9.067 1.675 3.431 1.00 92.00 95 LEU A O 1
ATOM 771 N N . HIS A 1 96 ? 7.359 2.361 2.145 1.00 94.50 96 HIS A N 1
ATOM 772 C CA . HIS A 1 96 ? 6.457 2.654 3.250 1.00 94.50 96 HIS A CA 1
ATOM 773 C C . HIS A 1 96 ? 5.143 1.911 3.090 1.00 94.50 96 HIS A C 1
ATOM 775 O O . HIS A 1 96 ? 4.633 1.749 1.981 1.00 94.50 96 HIS A O 1
ATOM 781 N N . ILE A 1 97 ? 4.604 1.445 4.213 1.00 96.19 97 ILE A N 1
ATOM 782 C CA . ILE A 1 97 ? 3.468 0.528 4.237 1.00 96.19 97 ILE A CA 1
ATOM 783 C C . ILE A 1 97 ? 2.279 1.178 4.932 1.00 96.19 97 ILE A C 1
ATOM 785 O O . ILE A 1 97 ? 2.420 1.778 6.000 1.00 96.19 97 ILE A O 1
ATOM 789 N N . GLY A 1 98 ? 1.104 1.028 4.329 1.00 97.44 98 GLY A N 1
ATOM 790 C CA . GLY A 1 98 ? -0.152 1.543 4.852 1.00 97.44 98 GLY A CA 1
ATOM 791 C C . GLY A 1 98 ? -1.298 0.561 4.645 1.00 97.44 98 GLY A C 1
ATOM 792 O O . GLY A 1 98 ? -1.287 -0.245 3.716 1.00 97.44 98 GLY A O 1
ATOM 793 N N . ILE A 1 99 ? -2.302 0.642 5.511 1.00 98.44 99 ILE A N 1
ATOM 794 C CA . ILE A 1 99 ? -3.545 -0.121 5.418 1.00 98.44 99 ILE A CA 1
ATOM 795 C C . ILE A 1 99 ? -4.695 0.842 5.141 1.00 98.44 99 ILE A C 1
ATOM 797 O O . ILE A 1 99 ? -4.875 1.799 5.889 1.00 98.44 99 ILE A O 1
ATOM 801 N N . THR A 1 100 ? -5.495 0.605 4.103 1.00 98.56 100 THR A N 1
ATOM 802 C CA . THR A 1 100 ? -6.709 1.404 3.882 1.00 98.56 100 THR A CA 1
ATOM 803 C C . THR A 1 100 ? -7.889 0.872 4.669 1.00 98.56 100 THR A C 1
ATOM 805 O O . THR A 1 100 ? -8.088 -0.337 4.787 1.00 98.56 100 THR A O 1
ATOM 808 N N . ASN A 1 101 ? -8.716 1.783 5.172 1.00 98.25 101 ASN A N 1
ATOM 809 C CA . ASN A 1 101 ? -10.084 1.454 5.557 1.00 98.25 101 ASN A CA 1
ATOM 810 C C . ASN A 1 101 ? -10.982 1.325 4.305 1.00 98.25 101 ASN A C 1
ATOM 812 O O . ASN A 1 101 ? -10.527 1.470 3.164 1.00 98.25 101 ASN A O 1
ATOM 816 N N . SER A 1 102 ? -12.270 1.055 4.495 1.00 97.38 102 SER A N 1
ATOM 817 C CA . SER A 1 102 ? -13.236 0.887 3.405 1.00 97.38 102 SER A CA 1
ATOM 818 C C . SER A 1 102 ? -13.493 2.167 2.597 1.00 97.38 102 SER A C 1
ATOM 820 O O . SER A 1 102 ? -13.981 2.090 1.470 1.00 97.38 102 SER A O 1
ATOM 822 N N . LYS A 1 103 ? -13.131 3.333 3.149 1.00 97.31 103 LYS A N 1
ATOM 823 C CA . LYS A 1 103 ? -13.289 4.662 2.539 1.00 97.31 103 LYS A CA 1
ATOM 824 C C . LYS A 1 103 ? -12.023 5.180 1.854 1.00 97.31 103 LYS A C 1
ATOM 826 O O . LYS A 1 103 ? -12.064 6.265 1.288 1.00 97.31 103 LYS A O 1
ATOM 831 N N . GLY A 1 104 ? -10.915 4.440 1.919 1.00 97.44 104 GLY A N 1
ATOM 832 C CA . GLY A 1 104 ? -9.651 4.852 1.305 1.00 97.44 104 GLY A CA 1
ATOM 833 C C . GLY A 1 104 ? -8.734 5.704 2.184 1.00 97.44 104 GLY A C 1
ATOM 834 O O . GLY A 1 104 ? -7.687 6.145 1.713 1.00 97.44 104 GLY A O 1
ATOM 835 N N . VAL A 1 105 ? -9.066 5.919 3.460 1.00 98.62 105 VAL A N 1
ATOM 836 C CA . VAL A 1 105 ? -8.141 6.558 4.411 1.00 98.62 105 VAL A CA 1
ATOM 837 C C . VAL A 1 105 ? -7.032 5.569 4.738 1.00 98.62 105 VAL A C 1
ATOM 839 O O . VAL A 1 105 ? -7.314 4.427 5.111 1.00 98.62 105 VAL A O 1
ATOM 842 N N . VAL A 1 106 ? -5.778 6.001 4.611 1.00 98.56 106 VAL A N 1
ATOM 843 C CA . VAL A 1 106 ? -4.608 5.140 4.801 1.00 98.56 106 VAL A CA 1
ATOM 844 C C . VAL A 1 106 ? -4.052 5.299 6.210 1.00 98.56 106 VAL A C 1
ATOM 846 O O . VAL A 1 106 ? -3.530 6.348 6.584 1.00 98.56 106 VAL A O 1
ATOM 849 N N . TYR A 1 107 ? -4.106 4.220 6.979 1.00 98.56 107 TYR A N 1
ATOM 850 C CA . TYR A 1 107 ? -3.500 4.105 8.295 1.00 98.56 107 TYR A CA 1
ATOM 851 C C . TYR A 1 107 ? -2.062 3.625 8.135 1.00 98.56 107 TYR A C 1
ATOM 853 O O . TYR A 1 107 ? -1.814 2.564 7.560 1.00 98.56 107 TYR A O 1
ATOM 861 N N . ASN A 1 108 ? -1.103 4.396 8.635 1.00 97.06 108 ASN A N 1
ATOM 862 C CA . ASN A 1 108 ? 0.311 4.047 8.546 1.00 97.06 108 ASN A CA 1
ATOM 863 C C . ASN A 1 108 ? 1.067 4.479 9.800 1.00 97.06 108 ASN A C 1
ATOM 865 O O . ASN A 1 108 ? 0.740 5.491 10.413 1.00 97.06 108 ASN A O 1
ATOM 869 N N . TYR A 1 109 ? 2.071 3.696 10.191 1.00 95.69 109 TYR A N 1
ATOM 870 C CA . TYR A 1 109 ? 2.869 3.982 11.379 1.00 95.69 109 TYR A CA 1
ATOM 871 C C . TYR A 1 109 ? 4.153 4.708 10.997 1.00 95.69 109 TYR A C 1
ATOM 873 O O . TYR A 1 109 ? 4.941 4.199 10.201 1.00 95.69 109 TYR A O 1
ATOM 881 N N . THR A 1 110 ? 4.364 5.887 11.572 1.00 93.12 110 THR A N 1
ATOM 882 C CA . THR A 1 110 ? 5.543 6.720 11.333 1.00 93.12 110 THR A CA 1
ATOM 883 C C . THR A 1 110 ? 6.235 7.071 12.646 1.00 93.12 110 THR A C 1
ATOM 885 O O . THR A 1 110 ? 5.778 6.732 13.740 1.00 93.12 110 THR A O 1
ATOM 888 N N . LEU A 1 111 ? 7.318 7.838 12.534 1.00 91.81 111 LEU A N 1
ATOM 889 C CA . LEU A 1 111 ? 8.029 8.438 13.663 1.00 91.81 111 LEU A CA 1
ATOM 890 C C . LEU A 1 111 ? 7.139 9.267 14.595 1.00 91.81 111 LEU A C 1
ATOM 892 O O . LEU A 1 111 ? 7.498 9.480 15.748 1.00 91.81 111 LEU A O 1
ATOM 896 N N . THR A 1 112 ? 5.990 9.743 14.112 1.00 93.38 112 THR A N 1
ATOM 897 C CA . THR A 1 112 ? 5.042 10.546 14.892 1.00 93.38 112 THR A CA 1
ATOM 898 C C . THR A 1 112 ? 3.845 9.737 15.389 1.00 93.38 112 THR A C 1
ATOM 900 O O . THR A 1 112 ? 2.881 10.333 15.859 1.00 93.38 112 THR A O 1
ATOM 903 N N . GLY A 1 113 ? 3.874 8.403 15.304 1.00 94.12 113 GLY A N 1
ATOM 904 C CA . GLY A 1 113 ? 2.739 7.552 15.672 1.00 94.12 113 GLY A CA 1
ATOM 905 C C . GLY A 1 113 ? 1.923 7.090 14.468 1.00 94.12 113 GLY A C 1
ATOM 906 O O . GLY A 1 113 ? 2.373 7.168 13.322 1.00 94.12 113 GLY A O 1
ATOM 907 N N . ILE A 1 114 ? 0.718 6.577 14.725 1.00 96.44 114 ILE A N 1
ATOM 908 C CA . ILE A 1 114 ? -0.217 6.226 13.652 1.00 96.44 114 ILE A CA 1
ATOM 909 C C . ILE A 1 114 ? -0.767 7.497 13.009 1.00 96.44 114 ILE A C 1
ATOM 911 O O . ILE A 1 114 ? -1.340 8.356 13.678 1.00 96.44 114 ILE A O 1
ATOM 915 N N . ARG A 1 115 ? -0.619 7.585 11.692 1.00 97.00 115 ARG A N 1
ATOM 916 C CA . ARG A 1 115 ? -1.223 8.600 10.837 1.00 97.00 115 ARG A CA 1
ATOM 917 C C . ARG A 1 115 ? -2.436 8.048 10.105 1.00 97.00 115 ARG A C 1
ATOM 919 O O . ARG A 1 115 ? -2.519 6.848 9.850 1.00 97.00 115 ARG A O 1
ATOM 926 N N . ARG A 1 116 ? -3.342 8.957 9.746 1.00 97.94 116 ARG A N 1
ATOM 927 C CA . ARG A 1 116 ? -4.508 8.724 8.890 1.00 97.94 116 ARG A CA 1
ATOM 928 C C . ARG A 1 116 ? -4.411 9.685 7.726 1.00 97.94 116 ARG A C 1
ATOM 930 O O . ARG A 1 116 ? -4.714 10.866 7.867 1.00 97.94 116 ARG A O 1
ATOM 937 N N . ASP A 1 117 ? -3.916 9.176 6.616 1.00 98.00 117 ASP A N 1
ATOM 938 C CA . ASP A 1 117 ? -3.620 9.990 5.454 1.00 98.00 117 ASP A CA 1
ATOM 939 C C . ASP A 1 117 ? -4.743 9.855 4.423 1.00 98.00 117 ASP A C 1
ATOM 941 O O . ASP A 1 117 ? -5.115 8.749 4.023 1.00 98.00 117 ASP A O 1
ATOM 945 N N . GLU A 1 118 ? -5.272 10.996 3.986 1.00 97.44 118 GLU A N 1
ATOM 946 C CA . GLU A 1 118 ? -6.248 11.111 2.890 1.00 97.44 118 GLU A CA 1
ATOM 947 C C . GLU A 1 118 ? -5.581 11.468 1.547 1.00 97.44 118 GLU A C 1
ATOM 949 O O . GLU A 1 118 ? -6.247 11.552 0.520 1.00 97.44 118 GLU A O 1
ATOM 954 N N . SER A 1 119 ? -4.260 11.673 1.562 1.00 96.50 119 SER A N 1
ATOM 955 C CA . SER A 1 119 ? -3.421 11.969 0.396 1.00 96.50 119 SER A CA 1
ATOM 956 C C . SER A 1 119 ? -2.012 11.402 0.586 1.00 96.50 119 SER A C 1
ATOM 958 O O . SE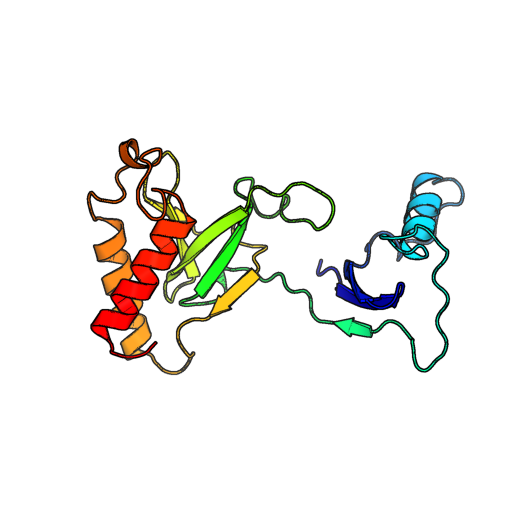R A 1 119 ? -1.609 11.111 1.715 1.00 96.50 119 SER A O 1
ATOM 960 N N . GLY A 1 120 ? -1.215 11.337 -0.477 1.00 95.19 120 GLY A N 1
ATOM 961 C CA . GLY A 1 120 ? 0.179 10.877 -0.441 1.00 95.19 120 GLY A CA 1
ATOM 962 C C . GLY A 1 120 ? 0.356 9.392 -0.766 1.00 95.19 120 GLY A C 1
ATOM 963 O O . GLY A 1 120 ? 1.485 8.902 -0.765 1.00 95.19 120 GLY A O 1
ATOM 964 N N . TRP A 1 121 ? -0.736 8.691 -1.085 1.00 96.94 121 TRP A N 1
ATOM 965 C CA . TRP A 1 121 ? -0.756 7.288 -1.508 1.00 96.94 121 TRP A CA 1
ATOM 966 C C . TRP A 1 121 ? -1.315 7.123 -2.933 1.00 96.94 121 TRP A C 1
ATOM 968 O O . TRP A 1 121 ? -1.851 6.081 -3.301 1.00 96.94 121 TRP A O 1
ATOM 978 N N . GLU A 1 122 ? -1.194 8.148 -3.780 1.00 95.50 122 GLU A N 1
ATOM 979 C CA . GLU A 1 122 ? -1.738 8.158 -5.146 1.00 95.50 122 GLU A CA 1
ATOM 980 C C . GLU A 1 122 ? -0.962 7.252 -6.117 1.00 95.50 122 GLU A C 1
ATOM 982 O O . GLU A 1 122 ? -1.464 6.932 -7.196 1.00 95.50 122 GLU A O 1
ATOM 987 N N . LYS A 1 123 ? 0.250 6.827 -5.742 1.00 92.94 123 LYS A N 1
ATOM 988 C CA . LYS A 1 123 ? 1.038 5.812 -6.452 1.00 92.94 123 LYS A CA 1
ATOM 989 C C . LYS A 1 123 ? 1.490 4.737 -5.478 1.00 92.94 123 LYS A C 1
ATOM 991 O O . LYS A 1 123 ? 2.499 4.888 -4.792 1.00 92.94 123 LYS A O 1
ATOM 996 N N . CYS A 1 124 ? 0.737 3.648 -5.443 1.00 94.06 124 CYS A N 1
ATOM 997 C CA . CYS A 1 124 ? 1.019 2.500 -4.597 1.00 94.06 124 CYS A CA 1
ATOM 998 C C . CYS A 1 124 ? 0.849 1.195 -5.358 1.00 94.06 124 CYS A C 1
ATOM 1000 O O . CYS A 1 124 ? 0.014 1.090 -6.257 1.00 94.06 124 CYS A O 1
ATOM 1002 N N . VAL A 1 125 ? 1.596 0.176 -4.948 1.00 93.62 125 VAL A N 1
ATOM 1003 C CA . VAL A 1 125 ? 1.197 -1.207 -5.211 1.00 93.62 125 VAL A CA 1
ATOM 1004 C C . VAL A 1 125 ? 0.167 -1.576 -4.150 1.00 93.62 125 VAL A C 1
ATOM 1006 O O . VAL A 1 125 ? 0.479 -1.593 -2.960 1.00 93.62 125 VAL A O 1
ATOM 1009 N N . SER A 1 126 ? -1.065 -1.832 -4.582 1.00 95.69 126 SER A N 1
ATOM 1010 C CA . SER A 1 126 ? -2.200 -2.079 -3.690 1.00 95.69 126 SER A CA 1
ATOM 1011 C C . SER A 1 126 ? -2.681 -3.518 -3.804 1.00 95.69 126 SER A C 1
ATOM 1013 O O . SER A 1 126 ? -3.045 -3.975 -4.890 1.00 95.69 126 SER A O 1
ATOM 1015 N N . VAL A 1 127 ? -2.739 -4.212 -2.671 1.00 96.25 127 VAL A N 1
ATOM 1016 C CA . VAL A 1 127 ? -3.264 -5.574 -2.551 1.00 96.25 127 VAL A CA 1
ATOM 1017 C C . VAL A 1 127 ? -4.567 -5.516 -1.747 1.00 96.25 127 VAL A C 1
ATOM 1019 O O . VAL A 1 127 ? -4.505 -5.342 -0.530 1.00 96.25 127 VAL A O 1
ATOM 1022 N N . PRO A 1 128 ? -5.749 -5.611 -2.386 1.00 95.56 128 PRO A N 1
ATOM 1023 C CA . PRO A 1 128 ? -7.018 -5.649 -1.665 1.00 95.56 128 PRO A CA 1
ATOM 1024 C C . PRO A 1 128 ? -7.101 -6.931 -0.831 1.00 95.56 128 PRO A C 1
ATOM 1026 O O . PRO A 1 128 ? -6.857 -8.023 -1.343 1.00 95.56 128 PRO A O 1
ATOM 1029 N N . LEU A 1 129 ? -7.436 -6.790 0.450 1.00 95.56 129 LEU A N 1
ATOM 1030 C CA . LEU A 1 129 ? -7.489 -7.897 1.410 1.00 95.56 129 LEU A CA 1
ATOM 1031 C C . LEU A 1 129 ? -8.918 -8.314 1.757 1.00 95.56 129 LEU A C 1
ATOM 1033 O O . LEU A 1 129 ? -9.124 -9.410 2.263 1.00 95.56 129 LEU A O 1
ATOM 1037 N N . VAL A 1 130 ? -9.902 -7.461 1.469 1.00 93.50 130 VAL A N 1
ATOM 1038 C CA . VAL A 1 130 ? -11.325 -7.759 1.652 1.00 93.50 130 VAL A CA 1
ATOM 1039 C C . VAL A 1 130 ? -12.031 -7.659 0.304 1.00 93.50 130 VAL A C 1
ATOM 1041 O O . VAL A 1 130 ? -11.883 -6.671 -0.419 1.00 93.50 130 VAL A O 1
ATOM 1044 N N . GLN A 1 131 ? -12.809 -8.687 -0.040 1.00 88.25 131 GLN A N 1
ATOM 1045 C CA . GLN A 1 131 ? -13.597 -8.712 -1.274 1.00 88.25 131 GLN A CA 1
ATOM 1046 C C . GLN A 1 131 ? -14.656 -7.597 -1.290 1.00 88.25 131 GLN A C 1
ATOM 1048 O O . GLN A 1 131 ? -15.146 -7.144 -0.251 1.00 88.25 131 GLN A O 1
ATOM 1053 N N . SER A 1 132 ? -15.004 -7.113 -2.485 1.00 85.38 132 SER A N 1
ATOM 1054 C CA . SER A 1 132 ? -15.843 -5.921 -2.650 1.00 85.38 132 SER A CA 1
ATOM 1055 C C . SER A 1 132 ? -17.272 -6.087 -2.120 1.00 85.38 132 SER A C 1
ATOM 1057 O O . SER A 1 132 ? -17.860 -5.094 -1.690 1.00 85.38 132 SER A O 1
ATOM 1059 N N . ASP A 1 133 ? -17.786 -7.311 -2.108 1.00 89.06 133 ASP A N 1
ATOM 1060 C CA . ASP A 1 133 ? -19.138 -7.723 -1.725 1.00 89.06 133 ASP A CA 1
ATOM 1061 C C . ASP A 1 133 ? -19.295 -8.079 -0.233 1.00 89.06 133 ASP A C 1
ATOM 1063 O O . ASP A 1 133 ? -20.417 -8.203 0.258 1.00 89.06 133 ASP A O 1
ATOM 1067 N N . ARG A 1 134 ? -18.200 -8.188 0.532 1.00 90.25 134 ARG A N 1
ATOM 1068 C CA . ARG A 1 134 ? -18.232 -8.545 1.965 1.00 90.25 134 ARG A CA 1
ATOM 1069 C C . ARG A 1 134 ? -18.416 -7.315 2.863 1.00 90.25 134 ARG A C 1
ATOM 1071 O O . ARG A 1 134 ? -17.527 -6.952 3.628 1.00 90.25 134 ARG A O 1
ATOM 1078 N N . TYR A 1 135 ? -19.572 -6.658 2.768 1.00 90.19 135 TYR A N 1
ATOM 1079 C CA . TYR A 1 135 ? -19.860 -5.400 3.481 1.00 90.19 135 TYR A CA 1
ATOM 1080 C C . TYR A 1 135 ? -19.702 -5.489 5.006 1.00 90.19 135 TYR A C 1
ATOM 1082 O O . TYR A 1 135 ? -19.047 -4.631 5.589 1.00 90.19 135 TYR A O 1
ATOM 1090 N N . SER A 1 136 ? -20.215 -6.545 5.643 1.00 91.19 136 SER A N 1
ATOM 1091 C CA . SER A 1 136 ? -20.068 -6.740 7.095 1.00 91.19 136 SER A CA 1
ATOM 1092 C C . SER A 1 136 ? -18.601 -6.851 7.522 1.00 91.19 136 SER A C 1
ATOM 1094 O O . SER A 1 136 ? -18.203 -6.300 8.545 1.00 91.19 136 SER A O 1
ATOM 1096 N N . LEU A 1 137 ? -17.773 -7.509 6.704 1.00 93.19 137 LEU A N 1
ATOM 1097 C CA . LEU A 1 137 ? -16.339 -7.626 6.949 1.00 93.19 137 LEU A CA 1
ATOM 1098 C C . LEU A 1 137 ? -15.628 -6.278 6.782 1.00 93.19 137 LEU A C 1
ATOM 1100 O O . LEU A 1 137 ? -14.689 -5.999 7.519 1.00 93.19 137 LEU A O 1
ATOM 1104 N N . LYS A 1 138 ? -16.081 -5.419 5.861 1.00 95.19 138 LYS A N 1
ATOM 1105 C CA . LYS A 1 138 ? -15.561 -4.049 5.720 1.00 95.19 138 LYS A CA 1
ATOM 1106 C C . LYS A 1 138 ? -15.895 -3.178 6.931 1.00 95.19 138 LYS A C 1
ATOM 1108 O O . LYS A 1 138 ? -15.037 -2.439 7.396 1.00 95.19 138 LYS A O 1
ATOM 1113 N N . GLU A 1 139 ? -17.111 -3.279 7.463 1.00 95.00 139 GLU A N 1
ATOM 1114 C CA . GLU A 1 139 ? -17.500 -2.558 8.684 1.00 95.00 139 GLU A CA 1
ATOM 1115 C C . GLU A 1 139 ? -16.684 -3.022 9.897 1.00 95.00 139 GLU A C 1
ATOM 1117 O O . GLU A 1 139 ? -16.192 -2.196 10.671 1.00 95.00 139 GLU A O 1
ATOM 1122 N N . LEU A 1 140 ? -16.483 -4.338 10.030 1.00 95.31 140 LEU A N 1
ATOM 1123 C CA . LEU A 1 140 ? -15.624 -4.907 11.065 1.00 95.31 140 LEU A CA 1
ATOM 1124 C C . LEU A 1 140 ? -14.170 -4.454 10.894 1.00 95.31 140 LEU A C 1
ATOM 1126 O O . LEU A 1 140 ? -13.564 -3.999 11.857 1.00 95.31 140 LEU A O 1
ATOM 1130 N N . TRP A 1 141 ? -13.633 -4.530 9.674 1.00 97.00 141 TRP A N 1
ATOM 1131 C CA . TRP A 1 141 ? -12.293 -4.058 9.328 1.00 97.00 141 TRP A CA 1
ATOM 1132 C C . TRP A 1 141 ? -12.080 -2.605 9.744 1.00 97.00 141 TRP A C 1
ATOM 1134 O O . TRP A 1 141 ? -11.085 -2.302 10.395 1.00 97.00 141 TRP A O 1
ATOM 1144 N N . ASP A 1 142 ? -13.019 -1.717 9.420 1.00 97.88 142 ASP A N 1
ATOM 1145 C CA . ASP A 1 142 ? -12.934 -0.301 9.771 1.00 97.88 142 ASP A CA 1
ATOM 1146 C C . ASP A 1 142 ? -12.976 -0.083 11.287 1.00 97.88 142 ASP A C 1
ATOM 1148 O O . ASP A 1 142 ? -12.168 0.676 11.825 1.00 97.88 142 ASP A O 1
ATOM 1152 N N . SER A 1 143 ? -13.889 -0.766 11.985 1.00 97.31 143 SER A N 1
ATOM 1153 C CA . SER A 1 143 ? -14.008 -0.670 13.444 1.00 97.31 143 SER A CA 1
ATOM 1154 C C . SER A 1 143 ? -12.755 -1.182 14.154 1.00 97.31 143 SER A C 1
ATOM 1156 O O . SER A 1 143 ? -12.265 -0.547 15.090 1.00 97.31 143 SER A O 1
ATOM 1158 N N . GLU A 1 144 ? -12.219 -2.316 13.707 1.00 97.69 144 GLU A N 1
ATOM 1159 C CA . GLU A 1 144 ? -11.017 -2.907 14.282 1.00 97.69 144 GLU A CA 1
ATOM 1160 C C . GLU A 1 144 ? -9.775 -2.091 13.943 1.00 97.69 144 GLU A C 1
ATOM 1162 O O . GLU A 1 144 ? -8.968 -1.858 14.834 1.00 97.69 144 GLU A O 1
ATOM 1167 N N . LEU A 1 145 ? -9.633 -1.580 12.716 1.00 97.94 145 LEU A N 1
ATOM 1168 C CA . LEU A 1 145 ? -8.506 -0.722 12.338 1.00 97.94 145 LEU A CA 1
ATOM 1169 C C . LEU A 1 145 ? -8.471 0.555 13.181 1.00 97.94 145 LEU A C 1
ATOM 1171 O O . LEU A 1 145 ? -7.405 0.967 13.645 1.00 97.94 145 LEU A O 1
ATOM 1175 N N . GLU A 1 146 ? -9.639 1.142 13.443 1.00 97.88 146 GLU A N 1
ATOM 1176 C CA . GLU A 1 146 ? -9.775 2.311 14.305 1.00 97.88 146 GLU A CA 1
ATOM 1177 C C . GLU A 1 146 ? -9.305 2.004 15.734 1.00 9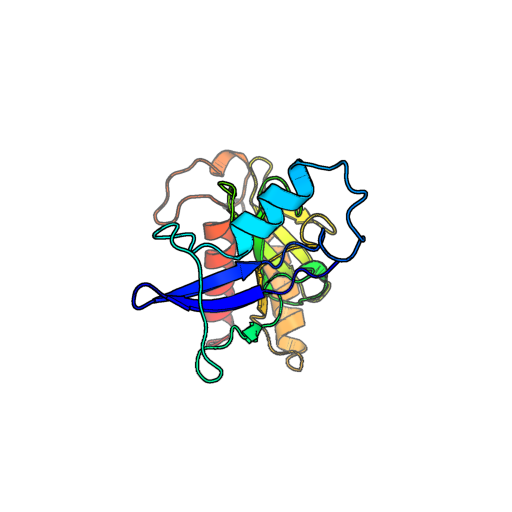7.88 146 GLU A C 1
ATOM 1179 O O . GLU A 1 146 ? -8.398 2.673 16.230 1.00 97.88 146 GLU A O 1
ATOM 1184 N N . LYS A 1 147 ? -9.833 0.953 16.377 1.00 97.44 147 LYS A N 1
ATOM 1185 C CA . LYS A 1 147 ? -9.416 0.545 17.735 1.00 97.44 147 LYS A CA 1
ATOM 1186 C C . LYS A 1 147 ? -7.936 0.169 17.788 1.00 97.44 147 LYS A C 1
ATOM 1188 O O . LYS A 1 147 ? -7.219 0.574 18.700 1.00 97.44 147 LYS A O 1
ATOM 1193 N N . PHE A 1 148 ? -7.474 -0.588 16.798 1.00 96.50 148 PHE A N 1
ATOM 1194 C CA . PHE A 1 148 ? -6.108 -1.080 16.709 1.00 96.50 148 PHE A CA 1
ATOM 1195 C C . PHE A 1 148 ? -5.105 0.067 16.566 1.00 96.50 148 PHE A C 1
ATOM 1197 O O . PHE A 1 148 ? -4.044 0.027 17.188 1.00 96.50 148 PHE A O 1
ATOM 1204 N N . SER A 1 149 ? -5.463 1.125 15.826 1.00 96.69 149 SER A N 1
ATOM 1205 C CA . SER A 1 149 ? -4.642 2.336 15.672 1.00 96.69 149 SER A CA 1
ATOM 1206 C C . SER A 1 149 ? -4.400 3.100 16.977 1.00 96.69 149 SER A C 1
ATOM 1208 O O . SER A 1 149 ? -3.427 3.845 17.074 1.00 96.69 149 SER A O 1
ATOM 1210 N N . LEU A 1 150 ? -5.250 2.899 17.987 1.00 96.50 150 LEU A N 1
ATOM 1211 C CA . LEU A 1 150 ? -5.182 3.583 19.281 1.00 96.50 150 LEU A CA 1
ATOM 1212 C C . LEU A 1 150 ? -4.376 2.805 20.333 1.00 96.50 150 LEU A C 1
ATOM 1214 O O . LEU A 1 150 ? -4.177 3.295 21.445 1.00 96.50 150 LEU A O 1
ATOM 1218 N N . LEU A 1 151 ? -3.908 1.593 20.017 1.00 94.81 151 LEU A N 1
ATOM 1219 C CA . LEU A 1 151 ? -3.137 0.783 20.956 1.00 94.81 151 LEU A CA 1
ATOM 1220 C C . LEU A 1 151 ? -1.791 1.444 21.280 1.00 94.81 151 LEU A C 1
ATOM 1222 O O . LEU A 1 151 ? -1.041 1.845 20.391 1.00 94.81 151 LEU A O 1
ATOM 1226 N N . ALA A 1 152 ? -1.415 1.437 22.563 1.00 92.06 152 ALA A N 1
ATOM 1227 C CA . ALA A 1 152 ? -0.129 1.960 23.043 1.00 92.06 152 ALA A CA 1
ATOM 1228 C C . ALA A 1 152 ? 1.098 1.253 22.424 1.00 92.06 152 ALA A C 1
ATOM 1230 O O . ALA A 1 152 ? 2.225 1.743 22.515 1.00 92.06 152 ALA A O 1
ATOM 1231 N N . SER A 1 153 ? 0.896 0.100 21.780 1.00 90.50 153 SER A N 1
ATOM 1232 C CA . SER A 1 153 ? 1.903 -0.586 20.964 1.00 90.50 153 SER A CA 1
ATOM 1233 C C . SER A 1 153 ? 2.440 0.273 19.819 1.00 90.50 153 SER A C 1
ATOM 1235 O O . SER A 1 153 ? 3.585 0.058 19.427 1.00 90.50 153 SER A O 1
ATOM 1237 N N . TRP A 1 154 ? 1.654 1.248 19.349 1.00 92.62 154 TRP A N 1
ATOM 1238 C CA . TRP A 1 154 ? 1.956 2.131 18.218 1.00 92.62 154 TRP A CA 1
ATOM 1239 C C . TRP A 1 154 ? 2.260 3.574 18.634 1.00 92.62 154 TRP A C 1
ATOM 1241 O O . TRP A 1 154 ? 2.155 4.504 17.833 1.00 92.62 154 TRP A O 1
ATOM 1251 N N . ALA A 1 155 ? 2.629 3.786 19.899 1.00 92.44 155 ALA A N 1
ATOM 1252 C CA . ALA A 1 155 ? 3.062 5.096 20.361 1.00 92.44 155 ALA A CA 1
ATOM 1253 C C . ALA A 1 155 ? 4.352 5.536 19.626 1.00 92.44 155 ALA A C 1
ATOM 1255 O O . ALA A 1 155 ? 5.199 4.687 19.335 1.00 92.44 155 ALA A O 1
ATOM 1256 N N . PRO A 1 156 ? 4.550 6.836 19.335 1.00 92.12 156 PRO A N 1
ATOM 1257 C CA . PRO A 1 156 ? 5.693 7.329 18.551 1.00 92.12 156 PRO A CA 1
ATOM 1258 C C . PRO A 1 156 ? 7.060 6.882 19.091 1.00 92.12 156 PRO A C 1
ATOM 1260 O O . PRO A 1 156 ? 7.954 6.513 18.335 1.00 92.12 156 PRO A O 1
ATOM 1263 N N . GLN A 1 157 ? 7.201 6.842 20.419 1.00 90.88 157 GLN A N 1
ATOM 1264 C CA . GLN A 1 157 ? 8.440 6.486 21.120 1.00 90.88 157 GLN A CA 1
ATOM 1265 C C . GLN A 1 157 ? 8.881 5.048 20.844 1.00 90.88 157 GLN A C 1
ATOM 1267 O O . GLN A 1 157 ? 10.050 4.715 21.011 1.00 90.88 157 GLN A O 1
ATOM 1272 N N . ARG A 1 158 ? 7.944 4.199 20.417 1.00 88.31 158 ARG A N 1
ATOM 1273 C CA . ARG A 1 158 ? 8.190 2.781 20.196 1.00 88.31 158 ARG A CA 1
ATOM 1274 C C . ARG A 1 158 ? 8.702 2.491 18.795 1.00 88.31 158 ARG A C 1
ATOM 1276 O O . ARG A 1 158 ? 9.127 1.368 18.576 1.00 88.31 158 ARG A O 1
ATOM 1283 N N . PHE A 1 159 ? 8.718 3.467 17.880 1.00 85.50 159 PHE A N 1
ATOM 1284 C CA . PHE A 1 159 ? 9.021 3.258 16.457 1.00 85.50 159 PHE A CA 1
ATOM 1285 C C . PHE A 1 159 ? 10.402 2.625 16.211 1.00 85.50 159 PHE A C 1
ATOM 1287 O O . PHE A 1 159 ? 10.580 1.799 15.320 1.00 85.50 159 PHE A O 1
ATOM 1294 N N . TYR A 1 160 ? 11.393 2.973 17.030 1.00 81.38 160 TYR A N 1
ATOM 1295 C CA . TYR A 1 160 ? 12.746 2.421 16.919 1.00 81.38 160 TYR A CA 1
ATOM 1296 C C . TYR A 1 160 ? 12.983 1.176 17.781 1.00 81.38 160 TYR A C 1
ATOM 1298 O O . TYR A 1 160 ? 14.086 0.637 17.758 1.00 81.38 160 TYR A O 1
ATOM 1306 N N . GLU A 1 161 ? 11.989 0.708 18.546 1.00 81.06 161 GLU A N 1
ATOM 1307 C CA . GLU A 1 161 ? 12.143 -0.523 19.324 1.00 81.06 161 GLU A CA 1
ATOM 1308 C C . GLU A 1 161 ? 12.367 -1.715 18.381 1.00 81.06 161 GLU A C 1
ATOM 1310 O O . GLU A 1 161 ? 11.542 -2.015 17.509 1.00 81.06 161 GLU A O 1
ATOM 1315 N N . GLU A 1 162 ? 13.473 -2.428 18.585 1.00 63.78 162 GLU A N 1
ATOM 1316 C CA . GLU A 1 162 ? 13.689 -3.735 17.978 1.00 63.78 162 GLU A CA 1
ATOM 1317 C C . GLU A 1 162 ? 12.804 -4.763 18.691 1.00 63.78 162 GLU A C 1
ATOM 1319 O O . GLU A 1 162 ? 12.969 -5.068 19.871 1.00 63.78 162 GLU A O 1
ATOM 1324 N N . ARG A 1 163 ? 11.819 -5.280 17.960 1.00 64.62 163 ARG A N 1
ATOM 1325 C CA . ARG A 1 163 ? 10.995 -6.432 18.344 1.00 64.62 163 ARG A CA 1
ATOM 1326 C C . ARG A 1 163 ? 11.152 -7.514 17.284 1.00 64.62 163 ARG A C 1
ATOM 1328 O O . ARG A 1 163 ? 11.746 -7.254 16.244 1.00 64.62 163 ARG A O 1
ATOM 1335 N N . GLU A 1 164 ? 10.554 -8.683 17.499 1.00 60.06 164 GLU A N 1
ATOM 1336 C CA . GLU A 1 164 ? 10.611 -9.826 16.570 1.00 60.06 164 GLU A CA 1
ATOM 1337 C C . GLU A 1 164 ? 10.294 -9.457 15.099 1.00 60.06 164 GLU A C 1
ATOM 1339 O O . GLU A 1 164 ? 10.870 -10.038 14.186 1.00 60.06 164 GLU A O 1
ATOM 1344 N N . PHE A 1 165 ? 9.472 -8.421 14.866 1.00 55.38 165 PHE A N 1
ATOM 1345 C CA . PHE A 1 165 ? 9.173 -7.862 13.534 1.00 55.38 165 PHE A CA 1
ATOM 1346 C C . PHE A 1 165 ? 9.565 -6.375 13.356 1.00 55.38 165 PHE A C 1
ATOM 1348 O O . PHE A 1 165 ? 9.246 -5.769 12.331 1.00 55.38 165 PHE A O 1
ATOM 1355 N N . GLY A 1 166 ? 10.254 -5.777 14.337 1.00 58.16 166 GLY A N 1
ATOM 1356 C CA . GLY A 1 166 ? 10.522 -4.333 14.447 1.00 58.16 166 GLY A CA 1
ATOM 1357 C C . GLY A 1 166 ? 9.262 -3.495 14.718 1.00 58.16 166 GLY A C 1
ATOM 1358 O O . GLY A 1 166 ? 8.149 -3.921 14.436 1.00 58.16 166 GLY A O 1
ATOM 1359 N N . SER A 1 167 ? 9.397 -2.281 15.250 1.00 61.78 167 SER A N 1
ATOM 1360 C CA . SER A 1 167 ? 8.271 -1.340 15.403 1.00 61.78 167 SER A CA 1
ATOM 1361 C C . SER A 1 167 ? 8.141 -0.387 14.208 1.00 61.78 167 SER A C 1
ATOM 1363 O O . SER A 1 167 ? 8.144 0.828 14.353 1.00 61.78 167 SER A O 1
ATOM 1365 N N . ARG A 1 168 ? 8.033 -0.926 12.991 1.00 86.75 168 ARG A N 1
ATOM 1366 C CA . ARG A 1 168 ? 7.955 -0.122 11.753 1.00 86.75 168 ARG A CA 1
ATOM 1367 C C . ARG A 1 168 ? 6.563 -0.160 11.121 1.00 86.75 168 ARG A C 1
ATOM 1369 O O . ARG A 1 168 ? 5.681 -0.900 11.558 1.00 86.75 168 ARG A O 1
ATOM 1376 N N . CYS A 1 169 ? 6.381 0.598 10.043 1.00 92.25 169 CYS A N 1
ATOM 1377 C CA . CYS A 1 169 ? 5.160 0.610 9.231 1.00 92.25 169 CYS A CA 1
ATOM 1378 C C . CYS A 1 169 ? 4.730 -0.787 8.753 1.00 92.25 169 CYS A C 1
ATOM 1380 O O . CYS A 1 169 ? 3.553 -1.135 8.841 1.00 92.25 169 CYS A O 1
ATOM 1382 N N . TYR A 1 170 ? 5.683 -1.624 8.332 1.00 91.94 170 TYR A N 1
ATOM 1383 C CA . TYR A 1 170 ? 5.413 -3.006 7.931 1.00 91.94 170 TYR A CA 1
ATOM 1384 C C . TYR A 1 170 ? 4.848 -3.853 9.080 1.00 91.94 170 TYR A C 1
ATOM 1386 O O . TYR A 1 170 ? 3.869 -4.575 8.898 1.00 91.94 170 TYR A O 1
ATOM 1394 N N . ALA A 1 171 ? 5.423 -3.731 10.279 1.00 91.44 171 ALA A N 1
ATOM 1395 C CA . ALA A 1 171 ? 4.978 -4.486 11.444 1.00 91.44 171 ALA A CA 1
ATOM 1396 C C . ALA A 1 171 ? 3.572 -4.080 11.891 1.00 91.44 171 ALA A C 1
ATOM 1398 O O . ALA A 1 171 ? 2.772 -4.952 12.226 1.00 91.44 171 ALA A O 1
ATOM 1399 N N . PHE A 1 172 ? 3.245 -2.784 11.843 1.00 94.38 172 PHE A N 1
ATOM 1400 C CA . PHE A 1 172 ? 1.882 -2.303 12.076 1.00 94.38 172 PHE A CA 1
ATOM 1401 C C . PHE A 1 172 ? 0.880 -2.995 11.145 1.00 94.38 172 PHE A C 1
ATOM 1403 O O . PHE A 1 172 ? -0.071 -3.624 11.613 1.00 94.38 172 PHE A O 1
ATOM 1410 N N . ALA A 1 173 ? 1.141 -2.944 9.837 1.00 95.69 173 ALA A N 1
ATOM 1411 C CA . ALA A 1 173 ? 0.265 -3.523 8.829 1.00 95.69 173 ALA A CA 1
ATOM 1412 C C . ALA A 1 173 ? 0.112 -5.043 8.998 1.00 95.69 173 ALA A C 1
ATOM 1414 O O . ALA A 1 173 ? -1.006 -5.555 9.035 1.00 95.69 173 ALA A O 1
ATOM 1415 N N . LEU A 1 174 ? 1.221 -5.768 9.163 1.00 93.88 174 LEU A N 1
ATOM 1416 C CA . LEU A 1 174 ? 1.195 -7.223 9.307 1.00 93.88 174 LEU A CA 1
ATOM 1417 C C . LEU A 1 174 ? 0.503 -7.667 10.602 1.00 93.88 174 LEU A C 1
ATOM 1419 O O . LEU A 1 174 ? -0.268 -8.628 10.592 1.00 93.88 174 LEU A O 1
ATOM 1423 N N . THR A 1 175 ? 0.737 -6.958 11.710 1.00 94.31 175 THR A N 1
ATOM 1424 C CA . THR A 1 175 ? 0.092 -7.270 12.995 1.00 94.31 175 THR A CA 1
ATOM 1425 C C . THR A 1 175 ? -1.414 -7.043 12.909 1.00 94.31 175 THR A C 1
ATOM 1427 O O . THR A 1 175 ? -2.176 -7.879 13.389 1.00 94.31 175 THR A O 1
ATOM 1430 N N . PHE A 1 176 ? -1.856 -5.972 12.244 1.00 95.69 176 PHE A N 1
ATOM 1431 C CA . PHE A 1 176 ? -3.279 -5.733 12.012 1.00 95.69 176 PHE A CA 1
ATOM 1432 C C . PH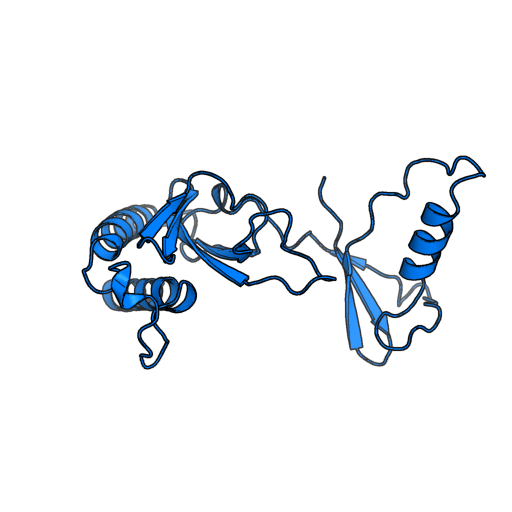E A 1 176 ? -3.920 -6.828 11.143 1.00 95.69 176 PHE A C 1
ATOM 1434 O O . PHE A 1 176 ? -4.974 -7.359 11.486 1.00 95.69 176 PHE A O 1
ATOM 1441 N N . ILE A 1 177 ? -3.261 -7.234 10.054 1.00 95.31 177 ILE A N 1
ATOM 1442 C CA . ILE A 1 177 ? -3.753 -8.321 9.193 1.00 95.31 177 ILE A CA 1
ATOM 1443 C C . ILE A 1 177 ? -3.898 -9.619 9.994 1.00 95.31 177 ILE A C 1
ATOM 1445 O O . ILE A 1 177 ? -4.918 -10.300 9.896 1.00 95.31 177 ILE A O 1
ATOM 1449 N N . ASN A 1 178 ? -2.907 -9.959 10.817 1.00 93.94 178 ASN A N 1
ATOM 1450 C CA . ASN A 1 178 ? -2.964 -11.154 11.657 1.00 93.94 178 ASN A CA 1
ATOM 1451 C C . ASN A 1 178 ? -4.060 -11.063 12.730 1.00 93.94 178 ASN A C 1
ATOM 1453 O O . ASN A 1 178 ? -4.743 -12.058 12.970 1.00 93.94 178 ASN A O 1
ATOM 1457 N N . HIS A 1 179 ? -4.280 -9.882 13.317 1.00 93.69 179 HIS A N 1
ATOM 1458 C CA . HIS A 1 179 ? -5.400 -9.614 14.229 1.00 93.69 179 HIS A CA 1
ATOM 1459 C C . HIS A 1 179 ? -6.755 -9.876 13.557 1.00 93.69 179 HIS A C 1
ATOM 1461 O O . HIS A 1 179 ? -7.592 -10.606 14.092 1.00 93.69 179 HIS A O 1
ATOM 1467 N N . MET A 1 180 ? -6.943 -9.374 12.335 1.00 94.56 180 MET A N 1
ATOM 1468 C CA . MET A 1 180 ? -8.164 -9.613 11.559 1.00 94.56 180 MET A CA 1
ATOM 1469 C C . MET A 1 180 ? -8.351 -11.097 11.216 1.00 94.56 180 MET A C 1
ATOM 1471 O O . MET A 1 180 ? -9.448 -11.633 11.368 1.00 94.56 180 MET A O 1
ATOM 1475 N N . ARG A 1 181 ? -7.278 -11.804 10.833 1.00 91.06 181 ARG A N 1
ATOM 1476 C CA . ARG A 1 181 ? -7.327 -13.256 10.568 1.00 91.06 181 ARG A CA 1
ATOM 1477 C C . ARG A 1 181 ? -7.704 -14.068 11.804 1.00 91.06 181 ARG A C 1
ATOM 1479 O O . ARG A 1 181 ? -8.412 -15.061 11.664 1.00 91.06 181 ARG A O 1
ATOM 1486 N N . ALA A 1 182 ? -7.231 -13.672 12.985 1.00 89.38 182 ALA A N 1
ATOM 1487 C CA . ALA A 1 182 ? -7.575 -14.333 14.242 1.00 89.38 182 ALA A CA 1
ATOM 1488 C C . ALA A 1 182 ? -9.042 -14.098 14.640 1.00 89.38 182 ALA A C 1
ATOM 1490 O O . ALA A 1 182 ? -9.664 -14.986 15.215 1.00 89.38 182 ALA A O 1
ATOM 1491 N N . THR A 1 183 ? -9.594 -12.932 14.297 1.00 84.19 183 THR A N 1
ATOM 1492 C CA . THR A 1 183 ? -10.976 -12.550 14.624 1.00 84.19 183 THR A CA 1
ATOM 1493 C C . THR A 1 183 ? -12.008 -13.234 13.714 1.00 84.19 183 THR A C 1
ATOM 1495 O O . THR A 1 183 ? -13.047 -13.672 14.197 1.00 84.19 183 THR A O 1
ATOM 1498 N N . GLU A 1 184 ? -11.722 -13.378 12.415 1.00 73.44 184 GLU A N 1
ATOM 1499 C CA . GLU A 1 184 ? -12.666 -13.910 11.404 1.00 73.44 184 GLU A CA 1
ATOM 1500 C C . GLU A 1 184 ? -12.347 -15.338 10.917 1.00 73.44 184 GLU A C 1
ATOM 1502 O O . GLU A 1 184 ? -13.090 -15.926 10.135 1.00 73.44 184 GLU A O 1
ATOM 1507 N N . GLY A 1 185 ? -11.235 -15.940 11.344 1.00 58.84 185 GLY A N 1
ATOM 1508 C CA . GLY A 1 185 ? -10.877 -17.322 11.006 1.00 58.84 185 GLY A CA 1
ATOM 1509 C C . GLY A 1 185 ? -10.397 -17.561 9.564 1.00 58.84 185 GLY A C 1
ATOM 1510 O O . GLY A 1 185 ? -9.792 -18.608 9.331 1.00 58.84 185 GLY A O 1
ATOM 1511 N N . LYS A 1 186 ? -10.604 -16.624 8.619 1.00 55.72 186 LYS A N 1
ATOM 1512 C CA . LYS A 1 186 ? -9.948 -16.493 7.293 1.00 55.72 186 LYS A CA 1
ATOM 1513 C C . LYS A 1 186 ? -10.357 -15.160 6.628 1.00 55.72 186 LYS A C 1
ATOM 1515 O O . LYS A 1 186 ? -11.531 -14.984 6.306 1.00 55.72 186 LYS A O 1
ATOM 1520 N N . LEU A 1 187 ? -9.385 -14.261 6.413 1.00 55.03 187 LEU A N 1
ATOM 1521 C CA . LEU A 1 187 ? -9.496 -13.156 5.443 1.00 55.03 187 LEU A CA 1
ATOM 1522 C C . LEU A 1 187 ? -9.553 -13.716 4.017 1.00 55.03 187 LEU A C 1
ATOM 1524 O O . LEU A 1 187 ? -8.793 -14.683 3.764 1.00 55.03 187 LEU A O 1
#

Organism: NCBI:txid143900

pLDDT: mean 83.73, std 16.4, range [34.97, 98.62]

Fold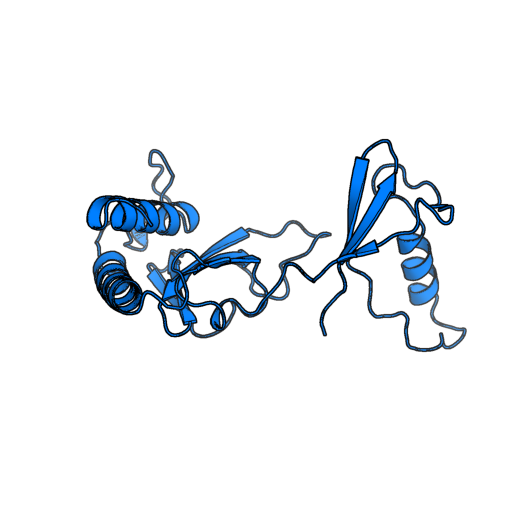seek 3Di:
DFFWWKWFDDPNDIDIDTDDPPQPDDDPPPDPPNVVVVLQVQADPVPRDGDDDDPVRDIDTDGRLWAQQLVAAQKKWWDAPVFNVQDHPPDDGRIFIWTHARRSFTWFADLQFTDTDPDRRRTTRIGHQDDPPPVVLSVVLNVLLVVLSPDPLGHNVQQQPDDPVGNGRVCSVVVSVVVSCVVPVHD

Secondary structure (DSSP, 8-state):
--PPEEEEEETTEEEEEEPPSTTSS---TT-HHHHHHHHHHTB-TTT-PBP---GGG--EEE--SEE-GGGSTTEEEEEETT-GGG--SSS---EEEEEE-TTS-EEEEETTEEEEESSS-SSEEEEE-S-TT-HHHHHHHHHHHHHHHTSGGG-GGGTT---TT-SSHHHHHHHHHHHHHHHHS--

Radius of gyration: 20.65 Å; chains: 1; bounding box: 44×37×57 Å

InterPro domains:
  IPR032016 MKRN2 opposite strand protein-like [PTHR33963] (1-185)
  IPR053921 MKRN2 opposite strand protein-like, C-terminal [PF16044] (59-185)

Sequence (187 aa):
MDRTLIKFSHCDKDIYRFSDHNICEEPDAQSTHAFESKLRLLRCPVCFERLRFNLLEAPVSIPCPFKNGHNVPCAFNIGSMYGPLHISEYDESELHIGITNSKGVVYNYTLTGIRRDESGWEKCVSVPLVQSDRYSLKELWDSELEKFSLLASWAPQRFYEEREFGSRCYAFALTFINHMRATEGKL